Protein AF-Q9U201-F1 (afdb_monomer)

Sequence (242 aa):
MGRPTRQKQSNIRNLANWKAAQAEARILAEEQQRGSTQNRRATLPAASPRQLNGRLTNGPRRSSTPRSSIATSSQAVKRKLRSLANIIYFSFLLAFFGNNKHDGAEAACQAQGAKLSGFQTTDESMRATHLLRAVINQASPGANTVAWLGGIRKASCPTVQSCTPANSYQWTDGHTTGTAGFTFGVNQPDILGGVQFCLTQNVHAKVDSGLTSAQWHFFNGNLDDVECYATLNTYLCGKVPN

Organism: Caenorhabditis elegans (NCBI:txid6239)

InterPro domains:
  IPR001304 C-type lectin-like [SM00034] (83-238)
  IPR016186 C-type lectin-like/link domain superfamily [G3DSA:3.10.100.10] (96-242)
  IPR016187 C-type lectin fold [SSF56436] (96-241)

Solvent-accessible surface area (backbone atoms only — not comparable to full-atom values): 13636 Å² total; per-residue (Å²): 134,82,79,73,52,74,69,58,51,50,54,50,53,48,50,54,53,50,52,52,44,52,52,53,26,50,52,52,51,51,52,53,51,51,52,57,54,54,56,62,68,72,68,64,80,78,82,76,86,80,88,77,90,84,85,89,80,92,81,86,86,82,90,76,83,85,91,81,80,76,74,62,61,62,54,53,51,52,50,52,50,49,51,48,51,52,52,52,43,56,73,33,56,46,56,47,75,53,79,27,29,50,67,54,43,34,52,56,18,44,76,70,74,28,28,22,26,58,37,58,30,56,71,50,32,47,51,49,32,46,35,40,32,43,46,36,46,73,78,43,68,74,46,65,51,49,25,42,38,19,30,36,51,34,84,87,24,83,48,67,86,60,34,57,62,59,65,24,46,42,51,68,53,81,73,48,58,90,45,61,28,60,46,53,24,75,81,36,55,63,38,67,95,78,55,29,44,24,32,30,32,34,32,47,51,85,44,75,72,72,88,74,83,42,83,81,69,45,46,47,36,17,29,43,55,37,43,47,81,47,74,33,50,28,33,34,25,28,35,81,75,126

Secondary structure (DSSP, 8-state):
-PPPPHHHHHHHHHHHHHHHHHHHHHHHHHHHHHHHHHHHHTTS-------------------------SHHHHHHHHHHHHHHHHHHHHTTEEEEEEEE-HHHHHHHHHTTT-EE---SSHHHHHHHHHHHHHHHHHHSTT--EEEEEEEEE-TT--STTTS-HHHHEEE-SSS--SSTT--BPTT----GGG-EEEEEEEE-SS-SSS-SS-GGGPPTT-EEEEETTS-EEEEEEE----

Nearest PDB structures (foldseek):
  4j6l-assembly6_F  TM=7.622E-01  e=9.439E-07  Homo sapiens
  4j6l-assembly5_E  TM=8.047E-01  e=1.987E-05  Homo sapiens
  8a59-assembly1_A-2  TM=6.771E-01  e=1.549E-05  Homo sapiens
  8ivd-assembly1_A  TM=6.872E-01  e=3.267E-05  Homo sapiens

Radius of gyration: 24.03 Å; Cα contacts (8 Å, |Δi|>4): 367; chains: 1; bounding box: 51×87×46 Å

Structure (mmCIF, N/CA/C/O backbone):
data_AF-Q9U201-F1
#
_entry.id   AF-Q9U201-F1
#
loop_
_atom_site.group_PDB
_atom_site.id
_atom_site.type_symbol
_atom_site.label_atom_id
_atom_site.label_alt_id
_atom_site.label_comp_id
_atom_site.label_asym_id
_atom_site.label_entity_id
_atom_site.label_seq_id
_atom_site.pdbx_PDB_ins_code
_atom_site.Cartn_x
_atom_site.Cartn_y
_atom_site.Cartn_z
_atom_site.occupancy
_atom_site.B_iso_or_equiv
_atom_site.auth_seq_id
_atom_site.auth_comp_id
_atom_site.auth_asym_id
_atom_site.auth_atom_id
_atom_site.pdbx_PDB_model_num
ATOM 1 N N . MET A 1 1 ? -33.603 27.559 17.157 1.00 48.03 1 MET A N 1
ATOM 2 C CA . MET A 1 1 ? -32.895 26.331 16.724 1.00 48.03 1 MET A CA 1
ATOM 3 C C . MET A 1 1 ? -32.919 26.282 15.200 1.00 48.03 1 MET A C 1
ATOM 5 O O . MET A 1 1 ? -33.985 26.095 14.629 1.00 48.03 1 MET A O 1
ATOM 9 N N . GLY A 1 2 ? -31.797 26.572 14.533 1.00 51.34 2 GLY A N 1
ATOM 10 C CA . GLY A 1 2 ? -31.747 26.646 13.067 1.00 51.34 2 GLY A CA 1
ATOM 11 C C . GLY A 1 2 ? -31.859 25.259 12.436 1.00 51.34 2 GLY A C 1
ATOM 12 O O . GLY A 1 2 ? -31.090 24.364 12.787 1.00 51.34 2 GLY A O 1
ATOM 13 N N . ARG A 1 3 ? -32.817 25.062 11.519 1.00 50.41 3 ARG A N 1
ATOM 14 C CA . ARG A 1 3 ? -32.909 23.819 10.738 1.00 50.41 3 ARG A CA 1
ATOM 15 C C . ARG A 1 3 ? -31.591 23.620 9.970 1.00 50.41 3 ARG A C 1
ATOM 17 O O . ARG A 1 3 ? -31.153 24.555 9.300 1.00 50.41 3 ARG A O 1
ATOM 24 N N . PRO A 1 4 ? -30.956 22.438 10.037 1.00 48.09 4 PRO A N 1
ATOM 25 C CA . PRO A 1 4 ? -29.772 22.160 9.235 1.00 48.09 4 PRO A CA 1
ATOM 26 C C . PRO A 1 4 ? -30.110 22.312 7.748 1.00 48.09 4 PRO A C 1
ATOM 28 O O . PRO A 1 4 ? -31.161 21.860 7.292 1.00 48.09 4 PRO A O 1
ATOM 31 N N . THR A 1 5 ? -29.220 22.963 6.999 1.00 58.44 5 THR A N 1
ATOM 32 C CA . THR A 1 5 ? -29.346 23.142 5.547 1.00 58.44 5 THR A CA 1
ATOM 33 C C . THR A 1 5 ? -29.502 21.787 4.843 1.00 58.44 5 THR A C 1
ATOM 35 O O . THR A 1 5 ? -29.013 20.765 5.337 1.00 58.44 5 THR A O 1
ATOM 38 N N . ARG A 1 6 ? -30.159 21.758 3.669 1.00 53.59 6 ARG A N 1
ATOM 39 C CA . ARG A 1 6 ? -30.351 20.521 2.875 1.00 53.59 6 ARG A CA 1
ATOM 40 C C . ARG A 1 6 ? -29.042 19.744 2.675 1.00 53.59 6 ARG A C 1
ATOM 42 O O . ARG A 1 6 ? -29.057 18.523 2.791 1.00 53.59 6 ARG A O 1
ATOM 49 N N . GLN A 1 7 ? -27.922 20.446 2.483 1.00 44.75 7 GLN A N 1
ATOM 50 C CA . GLN A 1 7 ? -26.592 19.845 2.334 1.00 44.75 7 GLN A CA 1
ATOM 51 C C . GLN A 1 7 ? -26.097 19.140 3.607 1.00 44.75 7 GLN A C 1
ATOM 53 O O . GLN A 1 7 ? -25.499 18.070 3.555 1.00 44.75 7 GLN A O 1
ATOM 58 N N . LYS A 1 8 ? -26.365 19.706 4.789 1.00 43.22 8 LYS A N 1
ATOM 59 C CA . LYS A 1 8 ? -25.976 19.068 6.053 1.00 43.22 8 LYS A CA 1
ATOM 60 C C . LYS A 1 8 ? -26.834 17.826 6.320 1.00 43.22 8 LYS A C 1
ATOM 62 O O . LYS A 1 8 ? -26.329 16.831 6.828 1.00 43.22 8 LYS A O 1
ATOM 67 N N . GLN A 1 9 ? -28.109 17.850 5.924 1.00 37.88 9 GLN A N 1
ATOM 68 C CA . GLN A 1 9 ? -28.993 16.684 6.019 1.00 37.88 9 GLN A CA 1
ATOM 69 C C . GLN A 1 9 ? -28.653 15.572 5.016 1.00 37.88 9 GLN A C 1
ATOM 71 O O . GLN A 1 9 ? -28.791 14.402 5.375 1.00 37.88 9 GLN A O 1
ATOM 76 N N . SER A 1 10 ? -28.226 15.896 3.788 1.00 39.19 10 SER A N 1
ATOM 77 C CA . SER A 1 10 ? -27.752 14.885 2.830 1.00 39.19 10 SER A CA 1
ATOM 78 C C . SER A 1 10 ? -26.471 14.228 3.334 1.00 39.19 10 SER A C 1
ATOM 80 O O . SER A 1 10 ? -26.403 13.006 3.373 1.00 39.19 10 SER A O 1
ATOM 82 N N . ASN A 1 11 ? -25.521 15.008 3.857 1.00 44.38 11 ASN A N 1
ATOM 83 C CA . ASN A 1 11 ? -24.294 14.470 4.448 1.00 44.38 11 ASN A CA 1
ATOM 84 C C . ASN A 1 11 ? -24.565 13.547 5.650 1.00 44.38 11 ASN A C 1
ATOM 86 O O . ASN A 1 11 ? -23.915 12.514 5.775 1.00 44.38 11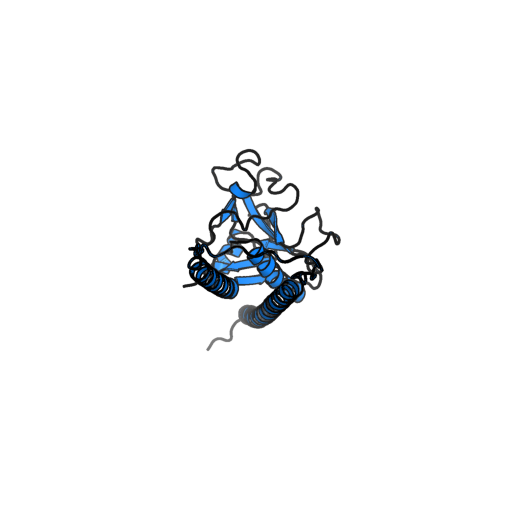 ASN A O 1
ATOM 90 N N . ILE A 1 12 ? -25.543 13.868 6.510 1.00 49.97 12 ILE A N 1
ATOM 91 C CA . ILE A 1 12 ? -25.919 13.007 7.648 1.00 49.97 12 ILE A CA 1
ATOM 92 C C . ILE A 1 12 ? -26.616 11.721 7.186 1.00 49.97 12 ILE A C 1
ATOM 94 O O . ILE A 1 12 ? -26.288 10.649 7.689 1.00 49.97 12 ILE A O 1
ATOM 98 N N . ARG A 1 13 ? -27.556 11.801 6.232 1.00 52.84 13 ARG A N 1
ATOM 99 C CA . ARG A 1 13 ? -28.207 10.604 5.668 1.00 52.84 13 ARG A CA 1
ATOM 100 C C . ARG A 1 13 ? -27.199 9.696 4.978 1.00 52.84 13 ARG A C 1
ATOM 102 O O . ARG A 1 13 ? -27.208 8.494 5.216 1.00 52.84 13 ARG A O 1
ATOM 109 N N . ASN A 1 14 ? -26.283 10.292 4.222 1.00 61.16 14 ASN A N 1
ATOM 110 C CA . ASN A 1 14 ? -25.161 9.583 3.637 1.00 61.16 14 ASN A CA 1
ATOM 111 C C . ASN A 1 14 ? -24.351 8.910 4.746 1.00 61.16 14 ASN A C 1
ATOM 113 O O . ASN A 1 14 ? -24.154 7.709 4.680 1.00 61.16 14 ASN A O 1
ATOM 117 N N . LEU A 1 15 ? -23.976 9.619 5.817 1.00 58.38 15 LEU A N 1
ATOM 118 C CA . LEU A 1 15 ? -23.209 9.039 6.926 1.00 58.38 15 LEU A CA 1
ATOM 119 C C . LEU A 1 15 ? -23.915 7.858 7.615 1.00 58.38 15 LEU A C 1
ATOM 121 O O . LEU A 1 15 ? -23.251 6.893 7.982 1.00 58.38 15 LEU A O 1
ATOM 125 N N . ALA A 1 16 ? -25.236 7.912 7.803 1.00 63.31 16 ALA A N 1
ATOM 126 C CA . ALA A 1 16 ? -25.993 6.799 8.378 1.00 63.31 16 ALA A CA 1
ATOM 127 C C . ALA A 1 16 ? -25.994 5.573 7.449 1.00 63.31 16 ALA A C 1
ATOM 129 O O . ALA A 1 16 ? -25.687 4.470 7.901 1.00 63.31 16 ALA A O 1
ATOM 130 N N . ASN A 1 17 ? -26.244 5.782 6.153 1.00 63.38 17 ASN A N 1
ATOM 131 C CA . ASN A 1 17 ? -26.173 4.725 5.142 1.00 63.38 17 ASN A CA 1
ATOM 132 C C . ASN A 1 17 ? -24.750 4.151 5.036 1.00 63.38 17 ASN A C 1
ATOM 134 O O . ASN A 1 17 ? -24.578 2.937 5.000 1.00 63.38 17 ASN A O 1
ATOM 138 N N . TRP A 1 18 ? -23.724 5.005 5.107 1.00 55.84 18 TRP A N 1
ATOM 139 C CA . TRP A 1 18 ? -22.315 4.607 5.121 1.00 55.84 18 TRP A CA 1
ATOM 140 C C . TRP A 1 18 ? -21.976 3.726 6.321 1.00 55.84 18 TRP A C 1
ATOM 142 O O . TRP A 1 18 ? -21.272 2.731 6.176 1.00 55.84 18 TRP A O 1
ATOM 152 N N . LYS A 1 19 ? -22.490 4.056 7.509 1.00 67.75 19 LYS A N 1
ATOM 153 C CA . LYS A 1 19 ? -22.283 3.233 8.708 1.00 67.75 19 LYS A CA 1
ATOM 154 C C . LYS A 1 19 ? -22.962 1.869 8.591 1.00 67.75 19 LYS A C 1
ATOM 156 O O . LYS A 1 19 ? -22.372 0.879 9.012 1.00 67.75 19 LYS A O 1
ATOM 161 N N . ALA A 1 20 ? -24.160 1.808 8.006 1.00 69.25 20 ALA A N 1
ATOM 162 C CA . ALA A 1 20 ? -24.838 0.541 7.732 1.00 69.25 20 ALA A CA 1
ATOM 163 C C . ALA A 1 20 ? -24.042 -0.312 6.726 1.00 69.25 20 ALA A C 1
ATOM 165 O O . ALA A 1 20 ? -23.753 -1.472 7.007 1.00 69.25 20 ALA A O 1
ATOM 166 N N . ALA A 1 21 ? -23.570 0.294 5.631 1.00 61.81 21 ALA A N 1
ATOM 167 C CA . ALA A 1 21 ? -22.705 -0.350 4.640 1.00 61.81 21 ALA A CA 1
ATOM 168 C C . ALA A 1 21 ? -21.431 -0.938 5.257 1.00 61.81 21 ALA A C 1
ATOM 170 O O . ALA A 1 21 ? -21.038 -2.066 4.969 1.00 61.81 21 ALA A O 1
ATOM 171 N N . GLN A 1 22 ? -20.783 -0.172 6.137 1.00 63.78 22 GLN A N 1
ATOM 172 C CA . GLN A 1 22 ? -19.587 -0.619 6.842 1.00 63.78 22 GLN A CA 1
ATOM 173 C C . GLN A 1 22 ? -19.882 -1.775 7.801 1.00 63.78 22 GLN A C 1
ATOM 175 O O . GLN A 1 22 ? -19.048 -2.667 7.935 1.00 63.78 22 GLN A O 1
ATOM 180 N N . ALA A 1 23 ? -21.045 -1.783 8.458 1.00 70.38 23 ALA A N 1
ATOM 181 C CA . ALA A 1 23 ? -21.451 -2.889 9.319 1.00 70.38 23 ALA A CA 1
ATOM 182 C C . ALA A 1 23 ? -21.686 -4.177 8.511 1.00 70.38 23 ALA A C 1
ATOM 184 O O . ALA A 1 23 ? -21.157 -5.224 8.879 1.00 70.38 23 ALA A O 1
ATOM 185 N N . GLU A 1 24 ? -22.391 -4.097 7.379 1.00 73.75 24 GLU A N 1
ATOM 186 C CA . GLU A 1 24 ? -22.597 -5.234 6.470 1.00 73.75 24 GLU A CA 1
ATOM 187 C C . GLU A 1 24 ? -21.269 -5.768 5.920 1.00 73.75 24 GLU A C 1
ATOM 189 O O . GLU A 1 24 ? -21.009 -6.971 5.952 1.00 73.75 24 GLU A O 1
ATOM 194 N N . ALA A 1 25 ? -20.378 -4.875 5.483 1.00 63.66 25 ALA A N 1
ATOM 195 C CA . ALA A 1 25 ? -19.076 -5.258 4.952 1.00 63.66 25 ALA A CA 1
ATOM 196 C C . ALA A 1 25 ? -18.183 -5.939 6.003 1.00 63.66 25 ALA A C 1
ATOM 198 O O . ALA A 1 25 ? -17.422 -6.850 5.673 1.00 63.66 25 ALA A O 1
ATOM 199 N N . ARG A 1 26 ? -18.295 -5.539 7.277 1.00 68.62 26 ARG A N 1
ATOM 200 C CA . ARG A 1 26 ? -17.612 -6.215 8.391 1.00 68.62 26 ARG A CA 1
ATOM 201 C C . ARG A 1 26 ? -18.129 -7.634 8.589 1.00 68.62 26 ARG A C 1
ATOM 203 O O . ARG A 1 26 ? -17.312 -8.541 8.709 1.00 68.62 26 ARG A O 1
ATOM 210 N N . ILE A 1 27 ? -19.447 -7.833 8.565 1.00 73.31 27 ILE A N 1
ATOM 211 C CA . ILE A 1 27 ? -20.056 -9.166 8.688 1.00 73.31 27 ILE A CA 1
ATOM 212 C C . ILE A 1 27 ? -19.577 -10.073 7.547 1.00 73.31 27 ILE A C 1
ATOM 214 O O . ILE A 1 27 ? -19.093 -11.172 7.806 1.00 73.31 27 ILE A O 1
ATOM 218 N N . LEU A 1 28 ? -19.606 -9.587 6.301 1.00 67.06 28 LEU A N 1
ATOM 219 C CA . LEU A 1 28 ? -19.135 -10.351 5.139 1.00 67.06 28 LEU A CA 1
ATOM 220 C C . LEU A 1 28 ? -17.646 -10.720 5.247 1.00 67.06 28 LEU A C 1
ATOM 222 O O . LEU A 1 28 ? -17.263 -11.856 4.957 1.00 67.06 28 LEU A O 1
ATOM 226 N N . ALA A 1 29 ? -16.800 -9.791 5.704 1.00 62.66 29 ALA A N 1
ATOM 227 C CA . ALA A 1 29 ? -15.378 -10.060 5.913 1.00 62.66 29 ALA A CA 1
ATOM 228 C C . ALA A 1 29 ? -15.143 -11.122 7.008 1.00 62.66 29 ALA A C 1
ATOM 230 O O . ALA A 1 29 ? -14.269 -11.983 6.865 1.00 62.66 29 ALA A O 1
ATOM 231 N N . GLU A 1 30 ? -15.934 -11.106 8.085 1.00 70.88 30 GLU A N 1
ATOM 232 C CA . GLU A 1 30 ? -15.880 -12.120 9.144 1.00 70.88 30 GLU A CA 1
ATOM 233 C C . GLU A 1 30 ? -16.363 -13.498 8.665 1.00 70.88 30 GLU A C 1
ATOM 235 O O . GLU A 1 30 ? -15.749 -14.520 8.991 1.00 70.88 30 GLU A O 1
ATOM 240 N N . GLU A 1 31 ? -17.432 -13.557 7.869 1.00 74.69 31 GLU A N 1
ATOM 241 C CA . GLU A 1 31 ? -17.951 -14.804 7.294 1.00 74.69 31 GLU A CA 1
ATOM 242 C C . GLU A 1 31 ? -16.935 -15.465 6.357 1.00 74.69 31 GLU A C 1
ATOM 244 O O . GLU A 1 31 ? -16.678 -16.670 6.459 1.00 74.69 31 GLU A O 1
ATOM 249 N N . GLN A 1 32 ? -16.268 -14.679 5.509 1.00 65.06 32 GLN A N 1
ATOM 250 C CA . GLN A 1 32 ? -15.211 -15.193 4.640 1.00 65.06 32 GLN A CA 1
ATOM 251 C C . GLN A 1 32 ? -14.001 -15.720 5.433 1.00 65.06 32 GLN A C 1
ATOM 253 O O . GLN A 1 32 ? -13.429 -16.760 5.083 1.00 65.06 32 GLN A O 1
ATOM 258 N N . GLN A 1 33 ? -13.639 -15.079 6.552 1.00 60.75 33 GLN A N 1
ATOM 259 C CA . GLN A 1 33 ? -12.611 -15.607 7.457 1.00 60.75 33 GLN A CA 1
ATOM 260 C C . GLN A 1 33 ? -13.018 -16.940 8.095 1.00 60.75 33 GLN A C 1
ATOM 262 O O . GLN A 1 33 ? -12.187 -17.853 8.200 1.00 60.75 33 GLN A O 1
ATOM 267 N N . ARG A 1 34 ? -14.287 -17.095 8.491 1.00 64.31 34 ARG A N 1
ATOM 268 C CA . ARG A 1 34 ? -14.800 -18.375 9.007 1.00 64.31 34 ARG A CA 1
ATOM 269 C C . ARG A 1 34 ? -14.732 -19.473 7.945 1.00 64.31 34 ARG A C 1
ATOM 271 O O . ARG A 1 34 ? -14.237 -20.559 8.255 1.00 64.31 34 ARG A O 1
ATOM 278 N N . GLY A 1 35 ? -15.115 -19.181 6.699 1.00 56.69 35 GLY A N 1
ATOM 279 C CA . GLY A 1 35 ? -15.026 -20.131 5.581 1.00 56.69 35 GLY A CA 1
ATOM 280 C C . GLY A 1 35 ? -13.589 -20.578 5.277 1.00 56.69 35 GLY A C 1
ATOM 281 O O . GLY A 1 35 ? -13.315 -21.771 5.136 1.00 56.69 35 GLY A O 1
ATOM 282 N N . SER A 1 36 ? -12.634 -19.642 5.281 1.00 53.16 36 SER A N 1
ATOM 283 C CA . SER A 1 36 ? -11.200 -19.943 5.115 1.00 53.16 36 SER A CA 1
ATOM 284 C C . SER A 1 36 ? -10.650 -20.827 6.247 1.00 53.16 36 SER A C 1
ATOM 286 O O . SER A 1 36 ? -9.852 -21.742 6.019 1.00 53.16 36 SER A O 1
ATOM 288 N N . THR A 1 37 ? -11.130 -20.620 7.476 1.00 53.84 37 THR A N 1
ATOM 289 C CA . THR A 1 37 ? -10.690 -21.387 8.652 1.00 53.84 37 THR A CA 1
ATOM 290 C C . THR A 1 37 ? -11.287 -22.800 8.683 1.00 53.84 37 THR A C 1
ATOM 292 O O . THR A 1 37 ? -10.594 -23.743 9.071 1.00 53.84 37 THR A O 1
ATOM 295 N N . GLN A 1 38 ? -12.534 -22.984 8.229 1.00 55.12 38 GLN A N 1
ATOM 296 C CA . GLN A 1 38 ? -13.143 -24.312 8.082 1.00 55.12 38 GLN A CA 1
ATOM 297 C C . GLN A 1 38 ? -12.460 -25.139 6.984 1.00 55.12 38 GLN A C 1
ATOM 299 O O . GLN A 1 38 ? -12.140 -26.304 7.226 1.00 55.12 38 GLN A O 1
ATOM 304 N N . ASN A 1 39 ? -12.114 -24.534 5.842 1.00 48.69 39 ASN A N 1
ATOM 305 C CA . ASN A 1 39 ? -11.420 -25.251 4.765 1.00 48.69 39 ASN A CA 1
ATOM 306 C C . ASN A 1 39 ? -10.003 -25.709 5.148 1.00 48.69 39 ASN A C 1
ATOM 308 O O . ASN A 1 39 ? -9.596 -26.801 4.754 1.00 48.69 39 ASN A O 1
ATOM 312 N N . ARG A 1 40 ? -9.272 -24.959 5.989 1.00 50.78 40 ARG A N 1
ATOM 313 C CA . ARG A 1 40 ? -7.952 -25.401 6.493 1.00 50.78 40 ARG A CA 1
ATOM 314 C C . ARG A 1 40 ? -8.020 -26.547 7.503 1.00 50.78 40 ARG A C 1
ATOM 316 O O . ARG A 1 40 ? -7.030 -27.251 7.678 1.00 50.78 40 ARG A O 1
ATOM 323 N N . ARG A 1 41 ? -9.155 -26.753 8.180 1.00 52.50 41 ARG A N 1
ATOM 324 C CA . ARG A 1 41 ? -9.339 -27.895 9.096 1.00 52.50 41 ARG A CA 1
ATOM 325 C C . ARG A 1 41 ? -9.665 -29.194 8.361 1.00 52.50 41 ARG A C 1
ATOM 327 O O . ARG A 1 41 ? -9.369 -30.258 8.891 1.00 52.50 41 ARG A O 1
ATOM 334 N N . ALA A 1 42 ? -10.218 -29.108 7.152 1.00 49.62 42 ALA A N 1
ATOM 335 C CA . ALA A 1 42 ? -10.572 -30.267 6.335 1.00 49.62 42 ALA A CA 1
ATOM 336 C C . ALA A 1 42 ? -9.397 -30.848 5.516 1.00 49.62 42 ALA A C 1
ATOM 338 O O . ALA A 1 42 ? -9.528 -31.927 4.953 1.00 49.62 42 ALA A O 1
ATOM 339 N N . THR A 1 43 ? -8.240 -30.174 5.461 1.00 47.06 43 THR A N 1
ATOM 340 C CA . THR A 1 43 ? -7.072 -30.572 4.641 1.00 47.06 43 THR A CA 1
ATOM 341 C C . THR A 1 43 ? -5.882 -31.108 5.450 1.00 47.06 43 THR A C 1
ATOM 343 O O . THR A 1 43 ? -4.733 -31.000 5.028 1.00 47.06 43 THR A O 1
ATOM 346 N N . LEU A 1 44 ? -6.124 -31.726 6.611 1.00 41.59 44 LEU A N 1
ATOM 347 C CA . LEU A 1 44 ? -5.114 -32.597 7.221 1.00 41.59 44 LEU A CA 1
ATOM 348 C C . LEU A 1 44 ? -5.218 -33.987 6.572 1.00 41.59 44 LEU A C 1
ATOM 350 O O . LEU A 1 44 ? -6.273 -34.612 6.684 1.00 41.59 44 LEU A O 1
ATOM 354 N N . PRO A 1 45 ? -4.171 -34.486 5.888 1.00 44.28 45 PRO A N 1
ATOM 355 C CA . PRO A 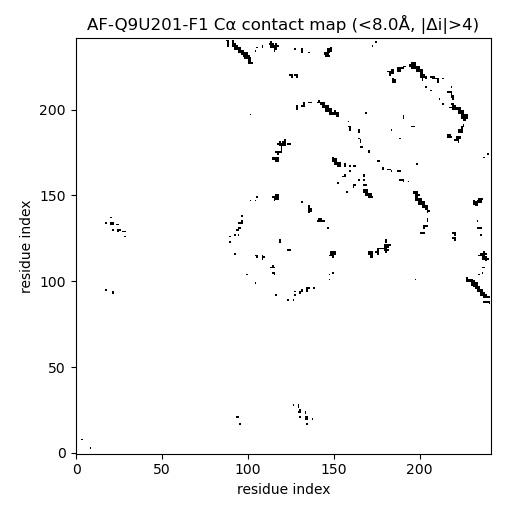1 45 ? -4.219 -35.812 5.295 1.00 44.28 45 PRO A CA 1
ATOM 356 C C . PRO A 1 45 ? -4.341 -36.855 6.409 1.00 44.28 45 PRO A C 1
ATOM 358 O O . PRO A 1 45 ? -3.527 -36.894 7.335 1.00 44.28 45 PRO A O 1
ATOM 361 N N . ALA A 1 46 ? -5.365 -37.702 6.314 1.00 46.12 46 ALA A N 1
ATOM 362 C CA . ALA A 1 46 ? -5.475 -38.903 7.124 1.00 46.12 46 ALA A CA 1
ATOM 363 C C . ALA A 1 46 ? -4.229 -39.766 6.879 1.00 46.12 46 ALA A C 1
ATOM 365 O O . ALA A 1 46 ? -3.989 -40.239 5.766 1.00 46.12 46 ALA A O 1
ATOM 366 N N . ALA A 1 47 ? -3.405 -39.929 7.913 1.00 48.94 47 ALA A N 1
ATOM 367 C CA . ALA A 1 47 ? -2.276 -40.841 7.886 1.00 48.94 47 ALA A CA 1
ATOM 368 C C . ALA A 1 47 ? -2.795 -42.267 7.642 1.00 48.94 47 ALA A C 1
ATOM 370 O O . ALA A 1 47 ? -3.538 -42.819 8.452 1.00 48.94 47 ALA A O 1
ATOM 371 N N . SER A 1 48 ? -2.423 -42.837 6.498 1.00 45.44 48 SER A N 1
ATOM 372 C CA . SER A 1 48 ? -2.754 -44.208 6.114 1.00 45.44 48 SER A CA 1
ATOM 373 C C . SER A 1 48 ? -1.969 -45.209 6.983 1.00 45.44 48 SER A C 1
ATOM 375 O O . SER A 1 48 ? -0.752 -45.041 7.129 1.00 45.44 48 SER A O 1
ATOM 377 N N . PRO A 1 49 ? -2.596 -46.253 7.561 1.00 46.19 49 PRO A N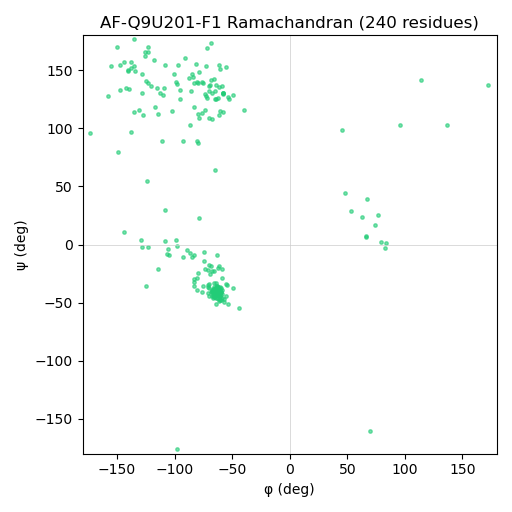 1
ATOM 378 C CA . PRO A 1 49 ? -1.879 -47.270 8.315 1.00 46.19 49 PRO A CA 1
ATOM 379 C C . PRO A 1 49 ? -1.211 -48.263 7.354 1.00 46.19 49 PRO A C 1
ATOM 381 O O . PRO A 1 49 ? -1.869 -49.081 6.712 1.00 46.19 49 PRO A O 1
ATOM 384 N N . ARG A 1 50 ? 0.122 -48.209 7.267 1.00 48.88 50 ARG A N 1
ATOM 385 C CA . ARG A 1 50 ? 0.933 -49.220 6.573 1.00 48.88 50 ARG A CA 1
ATOM 386 C C . ARG A 1 50 ? 0.982 -50.491 7.425 1.00 48.88 50 ARG A C 1
ATOM 388 O O . ARG A 1 50 ? 1.546 -50.482 8.516 1.00 48.88 50 ARG A O 1
ATOM 395 N N . GLN A 1 51 ? 0.415 -51.581 6.911 1.00 44.28 51 GLN A N 1
ATOM 396 C CA . GLN A 1 51 ? 0.663 -52.928 7.417 1.00 44.28 51 GLN A CA 1
ATOM 397 C C . GLN A 1 51 ? 2.129 -53.309 7.189 1.00 44.28 51 GLN A C 1
ATOM 399 O O . GLN A 1 51 ? 2.600 -53.295 6.055 1.00 44.28 51 GLN A O 1
ATOM 404 N N . LEU A 1 52 ? 2.825 -53.699 8.254 1.00 48.38 52 LEU A N 1
ATOM 405 C CA . LEU A 1 52 ? 4.047 -54.498 8.187 1.00 48.38 52 LEU A CA 1
ATOM 406 C C . LEU A 1 52 ? 3.970 -55.551 9.297 1.00 48.38 52 LEU A C 1
ATOM 408 O O . LEU A 1 52 ? 4.245 -55.281 10.464 1.00 48.38 52 LEU A O 1
ATOM 412 N N . ASN A 1 53 ? 3.540 -56.750 8.907 1.00 48.97 53 ASN A N 1
ATOM 413 C CA . ASN A 1 53 ? 3.715 -57.975 9.675 1.00 48.97 53 ASN A CA 1
ATOM 414 C C . ASN A 1 53 ? 5.198 -58.359 9.670 1.00 48.97 53 ASN A C 1
ATOM 416 O O . ASN A 1 53 ? 5.812 -58.396 8.606 1.00 48.97 53 ASN A O 1
ATOM 420 N N . GLY A 1 54 ? 5.727 -58.763 10.826 1.00 45.16 54 GLY A N 1
ATOM 421 C CA . GLY A 1 54 ? 6.835 -59.714 10.851 1.00 45.16 54 GLY A CA 1
ATOM 422 C C . GLY A 1 54 ? 7.975 -59.416 11.817 1.00 45.16 54 GLY A C 1
ATOM 423 O O . GLY A 1 54 ? 8.923 -58.722 11.476 1.00 45.16 54 GLY A O 1
ATOM 424 N N . ARG A 1 55 ? 7.939 -60.167 12.923 1.00 46.44 55 ARG A N 1
ATOM 425 C CA . ARG A 1 55 ? 9.084 -60.781 13.617 1.00 46.44 55 ARG A CA 1
ATOM 426 C C . ARG A 1 55 ? 9.702 -60.024 14.802 1.00 46.44 55 ARG A C 1
ATOM 428 O O . ARG A 1 55 ? 10.505 -59.109 14.682 1.00 46.44 55 ARG A O 1
ATOM 435 N N . LEU A 1 56 ? 9.330 -60.552 15.968 1.00 46.66 56 LEU A N 1
ATOM 436 C CA . LEU A 1 56 ? 9.902 -60.370 17.296 1.00 46.66 56 LEU A CA 1
ATOM 437 C C . LEU A 1 56 ? 11.328 -60.936 17.376 1.00 46.66 56 LEU A C 1
ATOM 439 O O . LEU A 1 56 ? 11.517 -62.112 17.075 1.00 46.66 56 LEU A O 1
ATOM 443 N N . THR A 1 57 ? 12.268 -60.158 17.917 1.00 58.94 57 THR A N 1
ATOM 444 C CA . THR A 1 57 ? 13.318 -60.655 18.824 1.00 58.94 57 THR A CA 1
ATOM 445 C C . THR A 1 57 ? 13.678 -59.570 19.840 1.00 58.94 57 THR A C 1
ATOM 447 O O . THR A 1 57 ? 13.855 -58.405 19.490 1.00 58.94 57 THR A O 1
ATOM 450 N N . ASN A 1 58 ? 13.744 -59.985 21.104 1.00 49.88 58 ASN A N 1
ATOM 451 C CA . ASN A 1 58 ? 13.932 -59.186 22.313 1.00 49.88 58 ASN A CA 1
ATOM 452 C C . ASN A 1 58 ? 15.303 -58.492 22.398 1.00 49.88 58 ASN A C 1
ATOM 454 O O . ASN A 1 58 ? 16.328 -59.104 22.115 1.00 49.88 58 ASN A O 1
ATOM 458 N N . GLY A 1 59 ? 15.323 -57.261 22.918 1.00 53.09 59 GLY A N 1
ATOM 459 C CA . GLY A 1 59 ? 16.529 -56.567 23.381 1.00 53.09 59 GLY A CA 1
ATOM 460 C C . GLY A 1 59 ? 16.162 -55.466 24.390 1.00 53.09 59 GLY A C 1
ATOM 461 O O . GLY A 1 59 ? 15.263 -54.673 24.101 1.00 53.09 59 GLY A O 1
ATOM 462 N N . PRO A 1 60 ? 16.771 -55.408 25.590 1.00 52.06 60 PRO A N 1
ATOM 463 C CA . PRO A 1 60 ? 16.283 -54.561 26.671 1.00 52.06 60 PRO A CA 1
ATOM 464 C C . PRO A 1 60 ? 16.807 -53.115 26.599 1.00 52.06 60 PRO A C 1
ATOM 466 O O . PRO A 1 60 ? 18.001 -52.859 26.501 1.00 52.06 60 PRO A O 1
ATOM 469 N N . ARG A 1 61 ? 15.862 -52.179 26.748 1.00 48.03 61 ARG A N 1
ATOM 470 C CA . ARG A 1 61 ? 15.912 -50.976 27.603 1.00 48.03 61 ARG A CA 1
ATOM 471 C C . ARG A 1 61 ? 17.208 -50.131 27.579 1.00 48.03 61 ARG A C 1
ATOM 473 O O . ARG A 1 61 ? 18.105 -50.316 28.395 1.00 48.03 61 ARG A O 1
ATOM 480 N N . ARG A 1 62 ? 17.195 -49.040 26.803 1.00 52.91 62 ARG A N 1
ATOM 481 C CA . ARG A 1 62 ? 17.805 -47.760 27.213 1.00 52.91 62 ARG A CA 1
ATOM 482 C C . ARG A 1 62 ? 16.815 -46.624 26.990 1.00 52.91 62 ARG A C 1
ATOM 484 O O . ARG A 1 62 ? 16.399 -46.348 25.872 1.00 52.91 62 ARG A O 1
ATOM 491 N N . SER A 1 63 ? 16.421 -46.003 28.094 1.00 50.88 63 SER A N 1
ATOM 492 C CA . SER A 1 63 ? 15.602 -44.801 28.153 1.00 50.88 63 SER A CA 1
ATOM 493 C C . SER A 1 63 ? 16.446 -43.575 27.804 1.00 50.88 63 SER A C 1
ATOM 495 O O . SER A 1 63 ? 17.324 -43.195 28.579 1.00 50.88 63 SER A O 1
ATOM 497 N N . SER A 1 64 ? 16.155 -42.930 26.681 1.00 56.34 64 SER A N 1
ATOM 498 C CA . SER A 1 64 ? 16.505 -41.532 26.434 1.00 56.34 64 SER A CA 1
ATOM 499 C C . SER A 1 64 ? 15.204 -40.738 26.324 1.00 56.34 64 SER A C 1
ATOM 501 O O . SER A 1 64 ? 14.380 -40.942 25.436 1.00 56.34 64 SER A O 1
ATOM 503 N N . THR A 1 65 ? 14.974 -39.867 27.300 1.00 58.59 65 THR A N 1
ATOM 504 C CA . THR A 1 65 ? 13.878 -38.899 27.315 1.00 58.59 65 THR A CA 1
ATOM 505 C C . THR A 1 65 ? 14.101 -37.845 26.221 1.00 58.59 65 THR A C 1
ATOM 507 O O . THR A 1 65 ? 15.179 -37.248 26.171 1.00 58.59 65 THR A O 1
ATOM 510 N N . PRO A 1 66 ? 13.107 -37.539 25.365 1.00 53.69 66 PRO A N 1
ATOM 511 C CA . PRO A 1 66 ? 13.186 -36.387 24.484 1.00 53.69 66 PRO A CA 1
ATOM 512 C C . PRO A 1 66 ? 12.827 -35.120 25.268 1.00 53.69 66 PRO A C 1
ATOM 514 O O . PRO A 1 66 ? 11.691 -34.900 25.688 1.00 53.69 66 PRO A O 1
ATOM 517 N N . ARG A 1 67 ? 13.830 -34.266 25.461 1.00 48.25 67 ARG A N 1
ATOM 518 C CA . ARG A 1 67 ? 13.719 -32.916 26.018 1.00 48.25 67 ARG A CA 1
ATOM 519 C C . ARG A 1 67 ? 13.235 -31.964 24.914 1.00 48.25 67 ARG A C 1
ATOM 521 O O . ARG A 1 67 ? 14.063 -31.391 24.222 1.00 48.25 67 ARG A O 1
ATOM 528 N N . SER A 1 68 ? 11.924 -31.809 24.700 1.00 45.69 68 SER A N 1
ATOM 529 C CA . SER A 1 68 ? 11.357 -30.661 23.949 1.00 45.69 68 SER A CA 1
ATOM 530 C C . SER A 1 68 ? 9.818 -30.610 23.977 1.00 45.69 68 SER A C 1
ATOM 532 O O . SER A 1 68 ? 9.148 -31.215 23.151 1.00 45.69 68 SER A O 1
ATOM 534 N N . SER A 1 69 ? 9.222 -29.837 24.893 1.00 49.66 69 SER A N 1
ATOM 535 C CA . SER A 1 69 ? 7.777 -29.518 24.820 1.00 49.66 69 SER A CA 1
ATOM 536 C C . SER A 1 69 ? 7.382 -28.101 25.266 1.00 49.66 69 SER A C 1
ATOM 538 O O . SER A 1 69 ? 6.199 -27.795 25.358 1.00 49.66 69 SER A O 1
ATOM 540 N N . ILE A 1 70 ? 8.334 -27.183 25.479 1.00 50.00 70 ILE A N 1
ATOM 541 C CA . ILE A 1 70 ? 8.023 -25.834 26.006 1.00 50.00 70 ILE A CA 1
ATOM 542 C C . ILE A 1 70 ? 7.796 -24.785 24.887 1.00 50.00 70 ILE A C 1
ATOM 544 O O . ILE A 1 70 ? 7.267 -23.704 25.133 1.00 50.00 70 ILE A O 1
ATOM 548 N N . ALA A 1 71 ? 8.093 -25.095 23.619 1.00 50.00 71 ALA A N 1
ATOM 549 C CA . ALA A 1 71 ? 7.971 -24.129 22.514 1.00 50.00 71 ALA A CA 1
ATOM 550 C C . ALA A 1 71 ? 6.522 -23.837 22.052 1.00 50.00 71 ALA A C 1
ATOM 552 O O . ALA A 1 71 ? 6.284 -22.855 21.344 1.00 50.00 71 ALA A O 1
ATOM 553 N N . THR A 1 72 ? 5.537 -24.647 22.446 1.00 57.22 72 THR A N 1
ATOM 554 C CA . THR A 1 72 ? 4.172 -24.596 21.890 1.00 57.22 72 THR A CA 1
ATOM 555 C C . THR A 1 72 ? 3.276 -23.527 22.527 1.00 57.22 72 THR A C 1
ATOM 557 O O . THR A 1 72 ? 2.417 -22.974 21.838 1.00 57.22 72 THR A O 1
ATOM 560 N N . SER A 1 73 ? 3.478 -23.163 23.803 1.00 59.50 73 SER A N 1
ATOM 561 C CA . SER A 1 73 ? 2.585 -22.200 24.480 1.00 59.50 73 SER A CA 1
ATOM 562 C C . SER A 1 73 ? 2.842 -20.749 24.043 1.00 59.50 73 SER A C 1
ATOM 564 O O . SER A 1 73 ? 1.901 -20.012 23.745 1.00 59.50 73 SER A O 1
ATOM 566 N N . SER A 1 74 ? 4.112 -20.352 23.884 1.00 63.78 74 SER A N 1
ATOM 567 C CA . SER A 1 74 ? 4.479 -18.986 23.479 1.00 63.78 74 SER A CA 1
ATOM 568 C C . SER A 1 74 ? 3.986 -18.650 22.068 1.00 63.78 74 SER A C 1
ATOM 570 O O . SER A 1 74 ? 3.471 -17.557 21.824 1.00 63.78 74 SER A O 1
ATOM 572 N N . GLN A 1 75 ? 4.083 -19.596 21.128 1.00 62.53 75 GLN A N 1
ATOM 573 C CA . GLN A 1 75 ? 3.589 -19.385 19.768 1.00 62.53 75 GLN A CA 1
ATOM 574 C C . GLN A 1 75 ? 2.062 -19.265 19.724 1.00 62.53 75 GLN A C 1
ATOM 576 O O . GLN A 1 75 ? 1.547 -18.419 18.994 1.00 62.53 75 GLN A O 1
ATOM 581 N N . ALA A 1 76 ? 1.337 -20.059 20.518 1.00 60.38 76 ALA A N 1
ATOM 582 C CA . ALA A 1 76 ? -0.119 -19.977 20.602 1.00 60.38 76 ALA A CA 1
ATOM 583 C C . ALA A 1 76 ? -0.581 -18.619 21.157 1.00 60.38 76 ALA A C 1
ATOM 585 O O . ALA A 1 76 ? -1.467 -17.991 20.575 1.00 60.38 76 ALA A O 1
ATOM 586 N N . VAL A 1 77 ? 0.072 -18.116 22.212 1.00 62.91 77 VAL A N 1
ATOM 587 C CA . VAL A 1 77 ? -0.210 -16.783 22.773 1.00 62.91 77 VAL A CA 1
ATOM 588 C C . VAL A 1 77 ? 0.102 -15.682 21.756 1.00 62.91 77 VAL A C 1
ATOM 590 O O . VAL A 1 77 ? -0.748 -14.829 21.510 1.00 62.91 77 VAL A O 1
ATOM 593 N N . LYS A 1 78 ? 1.260 -15.732 21.080 1.00 61.28 78 LYS A N 1
ATOM 594 C CA . LYS A 1 78 ? 1.612 -14.767 20.020 1.00 61.28 78 LYS A CA 1
ATOM 595 C C . LYS A 1 78 ? 0.608 -14.778 18.867 1.00 61.28 78 LYS A C 1
ATOM 597 O O . LYS A 1 78 ? 0.242 -13.716 18.376 1.00 61.28 78 LYS A O 1
ATOM 602 N N . ARG A 1 79 ? 0.138 -15.956 18.440 1.00 61.50 79 ARG A N 1
ATOM 603 C CA . ARG A 1 79 ? -0.902 -16.081 17.405 1.00 61.50 79 ARG A CA 1
ATOM 604 C C . ARG A 1 79 ? -2.228 -15.479 17.864 1.00 61.50 79 ARG A C 1
ATOM 606 O O . ARG A 1 79 ? -2.837 -14.747 17.094 1.00 61.50 79 ARG A O 1
ATOM 613 N N . LYS A 1 80 ? -2.647 -15.733 19.109 1.00 60.75 80 LYS A N 1
ATOM 614 C CA . LYS A 1 80 ? -3.894 -15.185 19.663 1.00 60.75 80 LYS A CA 1
ATOM 615 C C . LYS A 1 80 ? -3.831 -13.661 19.806 1.00 60.75 80 LYS A C 1
ATOM 617 O O . LYS A 1 80 ? -4.768 -12.988 19.398 1.00 60.75 80 LYS A O 1
ATOM 622 N N . LEU A 1 81 ? -2.713 -13.116 20.289 1.00 55.06 81 LEU A N 1
ATOM 623 C CA . LEU A 1 81 ? -2.497 -11.667 20.381 1.00 55.06 81 LEU A CA 1
ATOM 624 C C . LEU A 1 81 ? -2.453 -10.997 19.002 1.00 55.06 81 LEU A C 1
ATOM 626 O O . LEU A 1 81 ? -3.105 -9.979 18.814 1.00 55.06 81 LEU A O 1
ATOM 630 N N . ARG A 1 82 ? -1.764 -11.593 18.016 1.00 60.31 82 ARG A N 1
ATOM 631 C CA . ARG A 1 82 ? -1.783 -11.108 16.622 1.00 60.31 82 ARG A CA 1
ATOM 632 C C . ARG A 1 82 ? -3.188 -11.146 16.029 1.00 60.31 82 ARG A C 1
ATOM 634 O O . ARG A 1 82 ? -3.597 -10.196 15.380 1.00 60.31 82 ARG A O 1
ATOM 641 N N . SER A 1 83 ? -3.938 -12.218 16.281 1.00 61.56 83 SER A N 1
ATOM 642 C CA . SER A 1 83 ? -5.326 -12.329 15.829 1.00 61.56 83 SER A CA 1
ATOM 643 C C . SER A 1 83 ? -6.197 -11.225 16.424 1.00 61.56 83 SER A C 1
ATOM 645 O O . SER A 1 83 ? -6.973 -10.624 15.693 1.00 61.56 83 SER A O 1
ATOM 647 N N . LEU A 1 84 ? -6.060 -10.937 17.723 1.00 57.81 84 LEU A N 1
ATOM 648 C CA . LEU A 1 84 ? -6.810 -9.865 18.379 1.00 57.81 84 LEU A CA 1
ATOM 649 C C . LEU A 1 84 ? -6.393 -8.484 17.866 1.00 57.81 84 LEU A C 1
ATOM 651 O O . LEU A 1 84 ? -7.265 -7.693 17.532 1.00 57.81 84 LEU A O 1
ATOM 655 N N . ALA A 1 85 ? -5.092 -8.215 17.724 1.00 58.38 85 ALA A N 1
ATOM 656 C CA . ALA A 1 85 ? -4.595 -6.958 17.164 1.00 58.38 85 ALA A CA 1
ATOM 657 C C . ALA A 1 85 ? -5.113 -6.726 15.735 1.00 58.38 85 ALA A C 1
ATOM 659 O O . ALA A 1 85 ? -5.578 -5.634 15.426 1.00 58.38 85 ALA A O 1
ATOM 660 N N . ASN A 1 86 ? -5.127 -7.768 14.897 1.00 56.25 86 ASN A N 1
ATOM 661 C CA . ASN A 1 86 ? -5.658 -7.687 13.537 1.00 56.25 86 ASN A CA 1
ATOM 662 C C . ASN A 1 86 ? -7.178 -7.453 13.513 1.00 56.25 86 ASN A C 1
ATOM 664 O O . ASN A 1 86 ? -7.657 -6.700 12.669 1.00 56.25 86 ASN A O 1
ATOM 668 N N . ILE A 1 87 ? -7.942 -8.075 14.423 1.00 57.19 87 ILE A N 1
ATOM 669 C CA . ILE A 1 87 ? -9.396 -7.847 14.552 1.00 57.19 87 ILE A CA 1
ATOM 670 C C . ILE A 1 87 ? -9.672 -6.409 15.003 1.00 57.19 87 ILE A C 1
ATOM 672 O O . ILE A 1 87 ? -10.540 -5.735 14.447 1.00 57.19 87 ILE A O 1
ATOM 676 N N . ILE A 1 88 ? -8.918 -5.925 15.991 1.00 56.97 88 ILE A N 1
ATOM 677 C CA . ILE A 1 88 ? -9.052 -4.571 16.526 1.00 56.97 88 ILE A CA 1
ATOM 678 C C . ILE A 1 88 ? -8.700 -3.546 15.442 1.00 56.97 88 ILE A C 1
ATOM 680 O O . ILE A 1 88 ? -9.518 -2.682 15.154 1.00 56.97 88 ILE A O 1
ATOM 684 N N . TYR A 1 89 ? -7.550 -3.678 14.774 1.00 55.38 89 TYR A N 1
ATOM 685 C CA . TYR A 1 89 ? -7.140 -2.766 13.700 1.00 55.38 89 TYR A CA 1
ATOM 686 C C . TYR A 1 89 ? -8.141 -2.761 12.538 1.00 55.38 89 TYR A C 1
ATOM 688 O O . TYR A 1 89 ? -8.537 -1.707 12.048 1.00 55.38 89 TYR A O 1
ATOM 696 N N . PHE A 1 90 ? -8.656 -3.932 12.155 1.00 56.53 90 PHE A N 1
ATOM 697 C CA . PHE A 1 90 ? -9.703 -4.018 11.140 1.00 56.53 90 PHE A CA 1
ATOM 698 C C . PHE A 1 90 ? -11.005 -3.316 11.564 1.00 56.53 90 PHE A C 1
ATOM 700 O O . PHE A 1 90 ? -11.646 -2.648 10.751 1.00 56.53 90 PHE A O 1
ATOM 707 N N . SER A 1 91 ? -11.357 -3.376 12.852 1.00 59.84 91 SER A N 1
ATOM 708 C CA . SER A 1 91 ? -12.500 -2.644 13.420 1.00 59.84 91 SER A CA 1
ATOM 709 C C . SER A 1 91 ? -12.347 -1.119 13.326 1.00 59.84 91 SER A C 1
ATOM 711 O O . SER A 1 91 ? -13.317 -0.391 13.563 1.00 59.84 91 SER A O 1
ATOM 713 N N . PHE A 1 92 ? -11.169 -0.631 12.938 1.00 79.06 92 PHE A N 1
ATOM 714 C CA . PHE A 1 92 ? -10.843 0.780 12.778 1.00 79.06 92 PHE A CA 1
ATOM 715 C C . PHE A 1 92 ? -10.681 1.240 11.325 1.00 79.06 92 PHE A C 1
ATOM 717 O O . PHE A 1 92 ? -10.415 2.424 11.108 1.00 79.06 92 PHE A O 1
ATOM 724 N N . LEU A 1 93 ? -10.906 0.364 10.338 1.00 88.00 93 LEU A N 1
ATOM 725 C CA . LEU A 1 93 ? -10.988 0.766 8.933 1.00 88.00 93 LEU A CA 1
ATOM 726 C C . LEU A 1 93 ? -12.386 1.290 8.575 1.00 88.00 93 LEU A C 1
ATOM 728 O O . LEU A 1 93 ? -13.416 0.735 8.982 1.00 88.00 93 LEU A O 1
ATOM 732 N N . LEU A 1 94 ? -12.402 2.363 7.786 1.00 88.50 94 LEU A N 1
ATOM 733 C CA . LEU A 1 94 ? -13.580 3.055 7.277 1.00 88.50 94 LEU A CA 1
ATOM 734 C C . LEU A 1 94 ? -13.370 3.365 5.789 1.00 88.50 94 LEU A C 1
ATOM 736 O O . LEU A 1 94 ? -12.512 4.169 5.428 1.00 88.50 94 LEU A O 1
ATOM 740 N N . ALA A 1 95 ? -14.165 2.737 4.926 1.00 92.06 95 ALA A N 1
ATOM 741 C CA . ALA A 1 95 ? -14.206 3.047 3.500 1.00 92.06 95 ALA A CA 1
ATOM 742 C C . ALA A 1 95 ? -15.211 4.172 3.224 1.00 92.06 95 ALA A C 1
ATOM 744 O O . ALA A 1 95 ? -16.275 4.222 3.854 1.00 92.06 95 ALA A O 1
ATOM 745 N N . PHE A 1 96 ? -14.884 5.045 2.273 1.00 93.25 96 PHE A N 1
ATOM 746 C CA . PHE A 1 96 ? -15.717 6.173 1.869 1.00 93.25 96 PHE A CA 1
ATOM 747 C C . PHE A 1 96 ? -15.801 6.291 0.350 1.00 93.25 96 PHE A C 1
ATOM 749 O O . PHE A 1 96 ? -14.844 5.981 -0.360 1.00 93.25 96 PHE A O 1
ATOM 756 N N . PHE A 1 97 ? -16.940 6.796 -0.126 1.00 92.69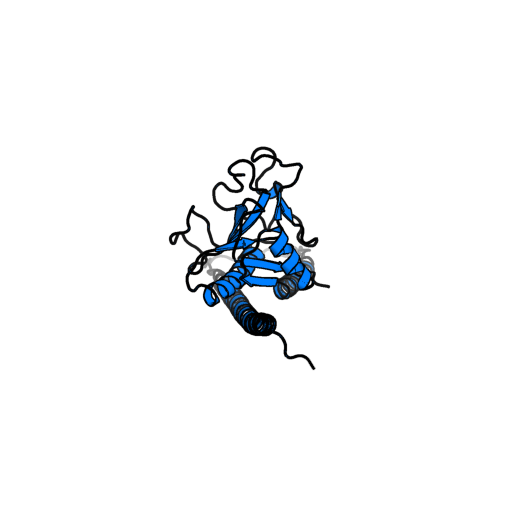 97 PHE A N 1
ATOM 757 C CA . PHE A 1 97 ? -17.114 7.259 -1.498 1.00 92.69 97 PHE A CA 1
ATOM 758 C C . PHE A 1 97 ? -17.239 8.784 -1.511 1.00 92.69 97 PHE A C 1
ATOM 760 O O . PHE A 1 97 ? -18.061 9.363 -0.796 1.00 92.69 97 PHE A O 1
ATOM 767 N N . GLY A 1 98 ? -16.436 9.436 -2.338 1.00 90.75 98 GLY A N 1
ATOM 768 C CA . GLY A 1 98 ? -16.421 10.878 -2.522 1.00 90.75 98 GLY A CA 1
ATOM 769 C C . GLY A 1 98 ? -15.252 11.294 -3.405 1.00 90.75 98 GLY A C 1
ATOM 770 O O . GLY A 1 98 ? -14.143 10.796 -3.233 1.00 90.75 98 GLY A O 1
ATOM 771 N N . ASN A 1 99 ? -15.512 12.212 -4.335 1.00 95.25 99 ASN A N 1
ATOM 772 C CA . ASN A 1 99 ? -14.514 12.716 -5.274 1.00 95.25 99 ASN A CA 1
ATOM 773 C C . ASN A 1 99 ? -13.492 13.592 -4.551 1.00 95.25 99 ASN A C 1
ATOM 775 O O . ASN A 1 99 ? -13.819 14.707 -4.146 1.00 95.25 99 ASN A O 1
ATOM 779 N N . ASN A 1 100 ? -12.269 13.094 -4.404 1.00 96.94 100 ASN A N 1
ATOM 780 C CA . ASN A 1 100 ? -11.185 13.809 -3.749 1.00 96.94 100 ASN A CA 1
ATOM 781 C C . ASN A 1 100 ? -9.854 13.584 -4.470 1.00 96.94 100 ASN A C 1
ATOM 783 O O . ASN A 1 100 ? -9.588 12.513 -5.022 1.00 96.94 100 ASN A O 1
ATOM 787 N N . LYS A 1 101 ? -8.999 14.603 -4.397 1.00 98.12 101 LYS A N 1
ATOM 788 C CA . LYS A 1 101 ? -7.549 14.447 -4.545 1.00 98.12 101 LYS A CA 1
ATOM 789 C C . LYS A 1 101 ? -6.972 13.767 -3.305 1.00 98.12 101 LYS A C 1
ATOM 791 O O . LYS A 1 101 ? -7.679 13.633 -2.304 1.00 98.12 101 LYS A O 1
ATOM 796 N N . HIS A 1 102 ? -5.710 13.347 -3.353 1.00 98.06 102 HIS A N 1
ATOM 797 C CA . HIS A 1 102 ? -5.086 12.645 -2.226 1.00 98.06 102 HIS A CA 1
ATOM 798 C C . HIS A 1 102 ? -5.123 13.471 -0.927 1.00 98.06 102 HIS A C 1
ATOM 800 O O . HIS A 1 102 ? -5.587 12.989 0.106 1.00 98.06 102 HIS A O 1
ATOM 806 N N . ASP A 1 103 ? -4.754 14.750 -1.002 1.00 97.56 103 ASP A N 1
ATOM 807 C CA . ASP A 1 103 ? -4.779 15.694 0.122 1.00 97.56 103 ASP A CA 1
ATOM 808 C C . ASP A 1 103 ? -6.197 15.945 0.667 1.00 97.56 103 ASP A C 1
ATOM 810 O O . ASP A 1 103 ? -6.412 15.983 1.879 1.00 97.56 103 ASP A O 1
ATOM 814 N N . GLY A 1 104 ? -7.188 16.054 -0.219 1.00 97.88 104 GLY A N 1
ATOM 815 C CA . G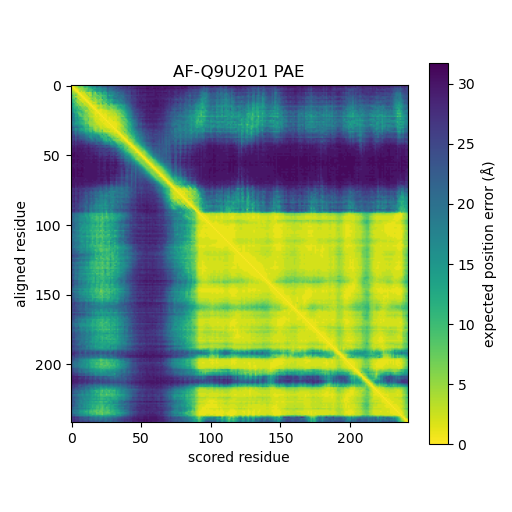LY A 1 104 ? -8.598 16.168 0.149 1.00 97.88 104 GLY A CA 1
ATOM 816 C C . GLY A 1 104 ? -9.131 14.914 0.847 1.00 97.88 104 GLY A C 1
ATOM 817 O O . GLY A 1 104 ? -9.874 15.019 1.823 1.00 97.88 104 GLY A O 1
ATOM 818 N N . ALA A 1 105 ? -8.720 13.726 0.394 1.00 97.69 105 ALA A N 1
ATOM 819 C CA . ALA A 1 105 ? -9.082 12.459 1.021 1.00 97.69 105 ALA A CA 1
ATOM 820 C C . ALA A 1 105 ? -8.441 12.320 2.413 1.00 97.69 105 ALA A C 1
ATOM 822 O O . ALA A 1 105 ? -9.113 11.915 3.363 1.00 97.69 105 ALA A O 1
ATOM 823 N N . GLU A 1 106 ? -7.182 12.740 2.563 1.00 97.38 106 GLU A N 1
ATOM 824 C CA . GLU A 1 106 ? -6.498 12.821 3.857 1.00 97.38 106 GLU A CA 1
ATOM 825 C C . GLU A 1 106 ? -7.216 13.786 4.810 1.00 97.38 106 GLU A C 1
ATOM 827 O O . GLU A 1 106 ? -7.545 13.408 5.936 1.00 97.38 106 GLU A O 1
ATOM 832 N N . ALA A 1 107 ? -7.567 14.991 4.353 1.00 96.69 107 ALA A N 1
ATOM 833 C CA . ALA A 1 107 ? -8.341 15.946 5.147 1.00 96.69 107 ALA A CA 1
ATOM 834 C C . ALA A 1 107 ? -9.717 15.381 5.558 1.00 96.69 107 ALA A C 1
ATOM 836 O O . ALA A 1 107 ? -10.171 15.582 6.690 1.00 96.69 107 ALA A O 1
ATOM 837 N N . ALA A 1 108 ? -10.374 14.623 4.674 1.00 95.25 108 ALA A N 1
ATOM 838 C CA . ALA A 1 108 ? -11.632 13.950 4.980 1.00 95.25 108 ALA A CA 1
ATOM 839 C C . ALA A 1 108 ? -11.467 12.857 6.052 1.00 95.25 108 ALA A C 1
ATOM 841 O O . ALA A 1 108 ? -12.331 12.730 6.924 1.00 95.25 108 ALA A O 1
ATOM 842 N N . CYS A 1 109 ? -10.360 12.105 6.042 1.00 94.75 109 CYS A N 1
ATOM 843 C CA . CYS A 1 109 ? -10.030 11.160 7.112 1.00 94.75 109 CYS A CA 1
ATOM 844 C C . CYS A 1 109 ? -9.738 11.873 8.437 1.00 94.75 109 CYS A C 1
ATOM 846 O O . CYS A 1 109 ? -10.263 11.471 9.481 1.00 94.75 109 CYS A O 1
ATOM 848 N N . GLN A 1 110 ? -8.981 12.970 8.402 1.00 93.88 110 GLN A N 1
ATOM 849 C CA . GLN A 1 110 ? -8.655 13.770 9.585 1.00 93.88 110 GLN A CA 1
ATOM 850 C C . GLN A 1 110 ? -9.908 14.352 10.245 1.00 93.88 110 GLN A C 1
ATOM 852 O O . GLN A 1 110 ? -10.028 14.322 11.470 1.00 93.88 110 GLN A O 1
ATOM 857 N N . ALA A 1 111 ? -10.904 14.762 9.454 1.00 90.88 111 ALA A N 1
ATOM 858 C CA . ALA A 1 111 ? -12.208 15.192 9.963 1.00 90.88 111 ALA A CA 1
ATOM 859 C C . ALA A 1 111 ? -12.967 14.089 10.737 1.00 90.88 111 ALA A C 1
ATOM 861 O O . ALA A 1 111 ? -13.879 14.395 11.505 1.00 90.88 111 ALA A O 1
ATOM 862 N N . GLN A 1 112 ? -12.599 12.814 10.563 1.00 87.31 112 GLN A N 1
ATOM 863 C CA . GLN A 1 112 ? -13.128 11.671 11.318 1.00 87.31 112 GLN A CA 1
ATOM 864 C C . GLN A 1 112 ? -12.213 11.233 12.476 1.00 87.31 112 GLN A C 1
ATOM 866 O O . GLN A 1 112 ? -12.502 10.224 13.132 1.00 87.31 112 GLN A O 1
ATOM 871 N N . GLY A 1 113 ? -11.116 11.952 12.734 1.00 88.81 113 GLY A N 1
ATOM 872 C CA . GLY A 1 113 ? -10.076 11.552 13.685 1.00 88.81 113 GLY A CA 1
ATOM 873 C C . GLY A 1 113 ? -9.313 10.308 13.223 1.00 88.81 113 GLY A C 1
ATOM 874 O O . GLY A 1 113 ? -9.070 9.407 14.021 1.00 88.81 113 GLY A O 1
ATOM 875 N N . ALA A 1 114 ? -9.038 10.214 11.922 1.00 91.44 114 ALA A N 1
ATOM 876 C CA . ALA A 1 114 ? -8.325 9.123 11.264 1.00 91.44 114 ALA A CA 1
ATOM 877 C C . ALA A 1 114 ? -7.285 9.690 10.279 1.00 91.44 114 ALA A C 1
ATOM 879 O O . ALA A 1 114 ? -7.221 10.900 10.071 1.00 91.44 114 ALA A O 1
ATOM 880 N N . LYS A 1 115 ? -6.507 8.816 9.639 1.00 95.00 115 LYS A N 1
ATOM 881 C CA . LYS A 1 115 ? -5.668 9.146 8.474 1.00 95.00 115 LYS A CA 1
ATOM 882 C C . LYS A 1 115 ? -5.982 8.199 7.323 1.00 95.00 115 LYS A C 1
ATOM 884 O O . LYS A 1 115 ? -6.630 7.173 7.555 1.00 95.00 115 LYS A O 1
ATOM 889 N N . LEU A 1 116 ? -5.539 8.508 6.105 1.00 96.75 116 LEU A N 1
ATOM 890 C CA . LEU A 1 116 ? -5.548 7.515 5.033 1.00 96.75 116 LEU A CA 1
ATOM 891 C C . LEU A 1 116 ? -4.728 6.293 5.461 1.00 96.75 116 LEU A C 1
ATOM 893 O O . LEU A 1 116 ? -3.607 6.425 5.943 1.00 96.75 116 LEU A O 1
ATOM 897 N N . SER A 1 117 ? -5.307 5.105 5.318 1.00 95.06 117 SER A N 1
ATOM 898 C CA . SER A 1 117 ? -4.759 3.877 5.901 1.00 95.06 117 SER A CA 1
ATOM 899 C C . SER A 1 117 ? -3.591 3.312 5.096 1.00 95.06 117 SER A C 1
ATOM 901 O O . SER A 1 117 ? -3.586 3.390 3.865 1.00 95.06 117 SER A O 1
ATOM 903 N N . GLY A 1 118 ? -2.650 2.666 5.785 1.00 94.38 118 GLY A N 1
ATOM 904 C CA . GLY A 1 118 ? -1.766 1.660 5.202 1.00 94.38 118 GLY A CA 1
ATOM 905 C C . GLY A 1 118 ? -2.240 0.225 5.454 1.00 94.38 118 GLY A C 1
ATOM 906 O O . GLY A 1 118 ? -3.318 0.007 6.013 1.00 94.38 118 GLY A O 1
ATOM 907 N N . PHE A 1 119 ? -1.425 -0.747 5.025 1.00 92.88 119 PHE A N 1
ATOM 908 C CA . PHE A 1 119 ? -1.627 -2.179 5.267 1.00 92.88 119 PHE A CA 1
ATOM 909 C C . PHE A 1 119 ? -0.375 -2.833 5.858 1.00 92.88 119 PHE A C 1
ATOM 911 O O . PHE A 1 119 ? 0.716 -2.728 5.292 1.00 92.88 119 PHE A O 1
ATOM 918 N N . GLN A 1 120 ? -0.538 -3.583 6.948 1.00 90.44 120 GLN A N 1
ATOM 919 C CA . GLN A 1 120 ? 0.535 -4.382 7.545 1.00 90.44 120 GLN A CA 1
ATOM 920 C C . GLN A 1 120 ? 0.747 -5.702 6.832 1.00 90.44 120 GLN A C 1
ATOM 922 O O . GLN A 1 120 ? 1.848 -6.248 6.834 1.00 90.44 120 GLN A O 1
ATOM 927 N N . THR A 1 121 ? -0.310 -6.243 6.235 1.00 89.12 121 THR A N 1
ATOM 928 C CA . THR A 1 121 ? -0.286 -7.547 5.575 1.00 89.12 121 THR A CA 1
ATOM 929 C C . THR A 1 121 ? -1.178 -7.541 4.342 1.00 89.12 121 THR A C 1
ATOM 931 O O . THR A 1 121 ? -2.149 -6.787 4.268 1.00 89.12 121 THR A O 1
ATOM 934 N N . THR A 1 122 ? -0.909 -8.441 3.397 1.00 86.44 122 THR A N 1
ATOM 935 C CA . THR A 1 122 ? -1.805 -8.696 2.257 1.00 86.44 122 THR A CA 1
ATOM 936 C C . THR A 1 122 ? -3.229 -9.054 2.706 1.00 86.44 122 THR A C 1
ATOM 938 O O . THR A 1 122 ? -4.201 -8.647 2.078 1.00 86.44 122 THR A O 1
ATOM 941 N N . ASP A 1 123 ? -3.376 -9.745 3.839 1.00 85.25 123 ASP A N 1
ATOM 942 C CA . ASP A 1 123 ? -4.678 -10.084 4.422 1.00 85.25 123 ASP A CA 1
ATOM 943 C C . ASP A 1 123 ? -5.488 -8.840 4.835 1.00 85.25 123 ASP A C 1
ATOM 945 O O . ASP A 1 123 ? -6.716 -8.841 4.742 1.00 85.25 123 ASP A O 1
ATOM 949 N N . GLU A 1 124 ? -4.828 -7.785 5.320 1.00 87.44 124 GLU A N 1
ATOM 950 C CA . GLU A 1 124 ? -5.482 -6.501 5.611 1.00 87.44 124 GLU A CA 1
ATOM 951 C C . GLU A 1 124 ? -5.874 -5.768 4.335 1.00 87.44 124 GLU A C 1
ATOM 953 O O . GLU A 1 124 ? -6.993 -5.265 4.263 1.00 87.44 124 GLU A O 1
ATOM 958 N N . SER A 1 125 ? -4.994 -5.784 3.328 1.00 89.75 125 SER A N 1
ATOM 959 C CA . SER A 1 125 ? -5.276 -5.235 1.999 1.00 89.75 125 SER A CA 1
ATOM 960 C C . SER A 1 125 ? -6.566 -5.834 1.430 1.00 89.75 125 SER A C 1
ATOM 962 O O . SER A 1 125 ? -7.495 -5.090 1.123 1.00 89.75 125 SER A O 1
ATOM 964 N N . MET A 1 126 ? -6.699 -7.165 1.415 1.00 87.62 126 MET A N 1
ATOM 965 C CA . MET A 1 126 ? -7.901 -7.831 0.893 1.00 87.62 126 MET A CA 1
ATOM 966 C C . MET A 1 126 ? -9.167 -7.520 1.693 1.00 87.62 126 MET A C 1
ATOM 968 O O . MET A 1 126 ? -10.232 -7.308 1.117 1.00 87.62 126 MET A O 1
ATOM 972 N N . ARG A 1 127 ? -9.066 -7.449 3.023 1.00 85.25 127 ARG A N 1
ATOM 973 C CA . ARG A 1 127 ? -10.209 -7.064 3.859 1.00 85.25 127 ARG A CA 1
ATOM 974 C C . ARG A 1 127 ? -10.650 -5.622 3.604 1.00 85.25 127 ARG A C 1
ATOM 976 O O . ARG A 1 127 ? -11.846 -5.342 3.559 1.00 85.25 127 ARG A O 1
ATOM 983 N N . ALA A 1 128 ? -9.702 -4.706 3.424 1.00 90.50 128 ALA A N 1
ATOM 984 C CA . ALA A 1 128 ? -10.002 -3.336 3.028 1.00 90.50 128 ALA A CA 1
ATOM 985 C C . ALA A 1 128 ? -10.697 -3.282 1.665 1.00 90.50 128 ALA A C 1
ATOM 987 O O . ALA A 1 128 ? -11.655 -2.530 1.487 1.00 90.50 128 ALA A O 1
ATOM 988 N N . THR A 1 129 ? -10.286 -4.145 0.738 1.00 89.50 129 THR A N 1
ATOM 989 C CA . THR A 1 129 ? -10.935 -4.271 -0.562 1.00 89.50 129 THR A CA 1
ATOM 990 C C . THR A 1 129 ? -12.404 -4.679 -0.446 1.00 89.50 129 THR A C 1
ATOM 992 O O . THR A 1 129 ? -13.238 -4.167 -1.190 1.00 89.50 129 THR A O 1
ATOM 995 N N . HIS A 1 130 ? -12.766 -5.538 0.511 1.00 86.88 130 HIS A N 1
ATOM 996 C CA . HIS A 1 130 ? -14.171 -5.881 0.770 1.00 86.88 130 HIS A CA 1
ATOM 997 C C . HIS A 1 130 ? -14.981 -4.700 1.310 1.00 86.88 130 HIS A C 1
ATOM 999 O O . HIS A 1 130 ? -16.104 -4.480 0.854 1.00 86.88 130 HIS A O 1
ATOM 1005 N N . LEU A 1 131 ? -14.405 -3.897 2.214 1.00 88.88 131 LEU A N 1
ATOM 1006 C CA . LEU A 1 131 ? -15.039 -2.665 2.702 1.00 88.88 131 LEU A CA 1
ATOM 1007 C C . LEU A 1 131 ? -15.270 -1.661 1.562 1.00 88.88 131 LEU A C 1
ATOM 1009 O O . LEU A 1 131 ? -16.367 -1.121 1.418 1.00 88.88 131 LEU A O 1
ATOM 1013 N N . LEU A 1 132 ? -14.250 -1.433 0.731 1.00 91.25 132 LEU A N 1
ATOM 1014 C CA . LEU A 1 132 ? -14.328 -0.528 -0.418 1.00 91.25 132 LEU A CA 1
ATOM 1015 C C . LEU A 1 132 ? -15.324 -1.027 -1.466 1.00 91.25 132 LEU A C 1
ATOM 1017 O O . LEU A 1 132 ? -16.104 -0.233 -1.992 1.00 91.25 132 LEU A O 1
ATOM 1021 N N . ARG A 1 133 ? -15.359 -2.341 -1.723 1.00 87.81 133 ARG A N 1
ATOM 1022 C CA . ARG A 1 133 ? -16.336 -2.955 -2.626 1.00 87.81 133 ARG A CA 1
ATOM 1023 C C . ARG A 1 133 ? -17.769 -2.703 -2.163 1.00 87.81 133 ARG A C 1
ATOM 1025 O O . ARG A 1 133 ? -18.615 -2.365 -2.985 1.00 87.81 133 ARG A O 1
ATOM 1032 N N . ALA A 1 134 ? -18.057 -2.879 -0.875 1.00 86.06 134 ALA A N 1
ATOM 1033 C CA . ALA A 1 134 ? -19.397 -2.632 -0.346 1.00 86.06 134 ALA A CA 1
ATOM 1034 C C . ALA A 1 134 ? -19.820 -1.171 -0.563 1.00 86.06 134 ALA A C 1
ATOM 1036 O O . ALA A 1 134 ? -20.921 -0.899 -1.036 1.00 86.06 134 ALA A O 1
ATOM 1037 N N . VAL A 1 135 ? -18.900 -0.240 -0.303 1.00 87.69 135 VAL A N 1
ATOM 1038 C CA . VAL A 1 135 ? -19.093 1.199 -0.505 1.00 87.69 135 VAL A CA 1
ATOM 1039 C C . VAL A 1 135 ? -19.361 1.547 -1.971 1.00 87.69 135 VAL A C 1
ATOM 1041 O O . VAL A 1 135 ? -20.337 2.242 -2.264 1.00 87.69 135 VAL A O 1
ATOM 1044 N N . ILE A 1 136 ? -18.552 1.042 -2.907 1.00 87.06 136 ILE A N 1
ATOM 1045 C CA . ILE A 1 136 ? -18.774 1.330 -4.328 1.00 87.06 136 ILE A CA 1
ATOM 1046 C C . ILE A 1 136 ? -20.022 0.643 -4.869 1.00 87.06 136 ILE A C 1
ATOM 1048 O O . ILE A 1 136 ? -20.744 1.265 -5.634 1.00 87.06 136 ILE A O 1
ATOM 1052 N N . ASN A 1 137 ? -20.346 -0.581 -4.448 1.00 85.94 137 ASN A N 1
ATOM 1053 C CA . ASN A 1 137 ? -21.542 -1.265 -4.939 1.00 85.94 137 ASN A CA 1
ATOM 1054 C C . ASN A 1 137 ? -22.843 -0.571 -4.515 1.00 85.94 137 ASN A C 1
ATOM 1056 O O . ASN A 1 137 ? -23.850 -0.728 -5.199 1.00 85.94 137 ASN A O 1
ATOM 1060 N N . GLN A 1 138 ? -22.830 0.216 -3.438 1.00 85.44 138 GLN A N 1
ATOM 1061 C CA . GLN A 1 138 ? -23.968 1.058 -3.066 1.00 85.44 138 GLN A CA 1
ATOM 1062 C C . GLN A 1 138 ? -24.030 2.363 -3.869 1.00 85.44 138 GLN A C 1
ATOM 1064 O O . GLN A 1 138 ? -25.116 2.801 -4.241 1.00 85.44 138 GLN A O 1
ATOM 1069 N N . ALA A 1 139 ? -22.884 2.995 -4.132 1.00 86.69 139 ALA A N 1
ATOM 1070 C CA . ALA A 1 139 ? -22.830 4.284 -4.825 1.00 86.69 139 ALA A CA 1
ATOM 1071 C C . ALA A 1 139 ? -22.894 4.166 -6.359 1.00 86.69 139 ALA A C 1
ATOM 1073 O O . ALA A 1 139 ? -23.467 5.022 -7.028 1.00 86.69 139 ALA A O 1
ATOM 1074 N N . SER A 1 140 ? -22.280 3.122 -6.910 1.00 84.56 140 SER A N 1
ATOM 1075 C CA . SER A 1 140 ? -22.145 2.835 -8.337 1.00 84.56 140 SER A CA 1
ATOM 1076 C C . SER A 1 140 ? -22.103 1.310 -8.556 1.00 84.56 140 SER A C 1
ATOM 1078 O O . SER A 1 140 ? -21.024 0.720 -8.685 1.00 84.56 140 SER A O 1
ATOM 1080 N N . PRO A 1 141 ? -23.271 0.636 -8.542 1.00 83.69 141 PRO A N 1
ATOM 1081 C CA . PRO A 1 141 ? -23.355 -0.821 -8.606 1.00 83.69 141 PRO A CA 1
ATOM 1082 C C . PRO A 1 141 ? -22.576 -1.423 -9.781 1.00 83.69 141 PRO A C 1
ATOM 1084 O O . PRO A 1 141 ? -22.807 -1.087 -10.942 1.00 83.69 141 PRO A O 1
ATOM 1087 N N . GLY A 1 142 ? -21.666 -2.357 -9.488 1.00 80.38 142 GLY A N 1
ATOM 1088 C CA . GLY A 1 142 ? -20.897 -3.072 -10.509 1.00 80.38 142 GLY A CA 1
ATOM 1089 C C . GLY A 1 142 ? -19.704 -2.308 -11.092 1.00 80.38 142 GLY A C 1
ATOM 1090 O O . GLY A 1 142 ? -19.038 -2.861 -11.971 1.00 80.38 142 GLY A O 1
ATOM 1091 N N . ALA A 1 143 ? -19.418 -1.092 -10.618 1.00 84.31 143 ALA A N 1
ATOM 1092 C CA . ALA A 1 143 ? -18.273 -0.305 -11.060 1.00 84.31 143 ALA A CA 1
ATOM 1093 C C . ALA A 1 143 ? -16.967 -0.740 -10.380 1.00 84.31 143 ALA A C 1
ATOM 1095 O O . ALA A 1 143 ? -16.920 -0.986 -9.177 1.00 84.31 143 ALA A O 1
ATOM 1096 N N . ASN A 1 144 ? -15.883 -0.780 -11.151 1.00 87.06 144 ASN A N 1
ATOM 1097 C CA . ASN A 1 144 ? -14.534 -0.876 -10.597 1.00 87.06 144 ASN A CA 1
ATOM 1098 C C . ASN A 1 144 ? -14.057 0.515 -10.155 1.00 87.06 144 ASN A C 1
ATOM 1100 O O . ASN A 1 144 ? -14.522 1.529 -10.679 1.00 87.06 144 ASN A O 1
ATOM 1104 N N . THR A 1 145 ? -13.120 0.568 -9.213 1.00 89.38 145 THR A N 1
ATOM 1105 C CA . THR A 1 145 ? -12.483 1.818 -8.789 1.00 89.38 145 THR A CA 1
ATOM 1106 C C . THR A 1 145 ? -11.057 1.603 -8.306 1.00 89.38 145 THR A C 1
ATOM 1108 O O . THR A 1 145 ? -10.611 0.475 -8.100 1.00 89.38 145 THR A O 1
ATOM 1111 N N . VAL A 1 146 ? -10.373 2.719 -8.104 1.00 93.00 146 VAL A N 1
ATOM 1112 C CA . VAL A 1 146 ? -9.125 2.841 -7.368 1.00 93.00 146 VAL A CA 1
ATOM 1113 C C . VAL A 1 146 ? -9.380 3.701 -6.128 1.00 93.00 146 VAL A C 1
ATOM 1115 O O . VAL A 1 146 ? -10.058 4.731 -6.194 1.00 93.00 146 VAL A O 1
ATOM 1118 N N . ALA A 1 147 ? -8.867 3.261 -4.984 1.00 96.00 147 ALA A N 1
ATOM 1119 C CA . ALA A 1 147 ? -9.073 3.923 -3.701 1.00 96.00 147 ALA A CA 1
ATOM 1120 C C . ALA A 1 147 ? -7.793 4.588 -3.203 1.00 96.00 147 ALA A C 1
ATOM 1122 O O . ALA A 1 147 ? -6.742 3.950 -3.201 1.00 96.00 147 ALA A O 1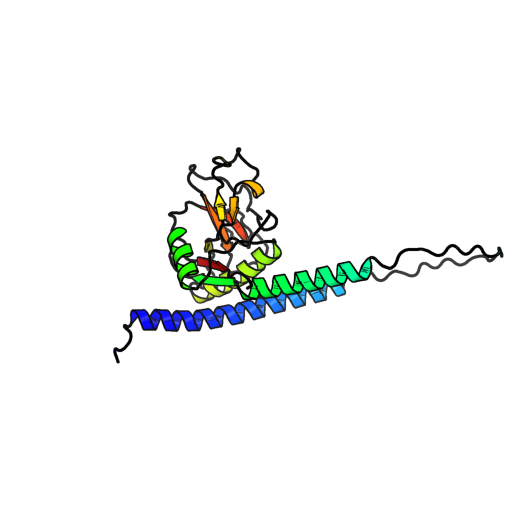
ATOM 1123 N N . TRP A 1 148 ? -7.883 5.829 -2.716 1.00 98.31 148 TRP A N 1
ATOM 1124 C CA . TRP A 1 148 ? -6.747 6.477 -2.056 1.00 98.31 148 TRP A CA 1
ATOM 1125 C C . TRP A 1 148 ? -6.344 5.760 -0.764 1.00 98.31 148 TRP A C 1
ATOM 1127 O O . TRP A 1 148 ? -7.199 5.418 0.062 1.00 98.31 148 TRP A O 1
ATOM 1137 N N . LEU A 1 149 ? -5.028 5.612 -0.580 1.00 97.69 149 LEU A N 1
ATOM 1138 C CA . LEU A 1 149 ? -4.375 5.080 0.617 1.00 97.69 149 LEU A CA 1
ATOM 1139 C C . LEU A 1 149 ? -3.360 6.079 1.194 1.00 97.69 149 LEU A C 1
ATOM 1141 O O . LEU A 1 149 ? -2.978 7.056 0.550 1.00 97.69 149 LEU A O 1
ATOM 1145 N N . GLY A 1 150 ? -2.849 5.797 2.394 1.00 96.62 150 GLY A N 1
ATOM 1146 C CA . GLY A 1 150 ? -1.838 6.615 3.077 1.00 96.62 150 GLY A CA 1
ATOM 1147 C C . GLY A 1 150 ? -0.411 6.409 2.565 1.00 96.62 150 GLY A C 1
ATOM 1148 O O . GLY A 1 150 ? 0.539 6.602 3.313 1.00 96.62 150 GLY A O 1
ATOM 1149 N N . GLY A 1 151 ? -0.224 5.922 1.339 1.00 96.06 151 GLY A N 1
ATOM 1150 C CA . GLY A 1 151 ? 1.099 5.638 0.789 1.00 96.06 151 GLY A CA 1
ATOM 1151 C C . GLY A 1 151 ? 1.635 6.796 -0.045 1.00 96.06 151 GLY A C 1
ATOM 1152 O O . GLY A 1 151 ? 0.985 7.193 -1.008 1.00 96.06 151 GLY A O 1
ATOM 1153 N N . ILE A 1 152 ? 2.828 7.294 0.285 1.00 96.88 152 ILE A N 1
ATOM 1154 C CA . ILE A 1 152 ? 3.527 8.355 -0.462 1.00 96.88 152 ILE A CA 1
ATOM 1155 C C . ILE A 1 152 ? 4.924 7.880 -0.861 1.00 96.88 152 ILE A C 1
ATOM 1157 O O . ILE A 1 152 ? 5.594 7.191 -0.082 1.00 96.88 152 ILE A O 1
ATOM 1161 N N . ARG A 1 153 ? 5.369 8.223 -2.076 1.00 96.81 153 ARG A N 1
ATOM 1162 C CA . ARG A 1 153 ? 6.711 7.872 -2.559 1.00 96.81 153 ARG A CA 1
ATOM 1163 C C . ARG A 1 153 ? 7.763 8.522 -1.664 1.00 96.81 153 ARG A C 1
ATOM 1165 O O . ARG A 1 153 ? 7.671 9.697 -1.312 1.00 96.81 153 ARG A O 1
ATOM 1172 N N . LYS A 1 154 ? 8.792 7.766 -1.293 1.00 96.50 154 LYS A N 1
ATOM 1173 C CA . LYS A 1 154 ? 9.902 8.296 -0.497 1.00 96.50 154 LYS A CA 1
ATOM 1174 C C . LYS A 1 154 ? 10.717 9.277 -1.329 1.00 96.50 154 LYS A C 1
ATOM 1176 O O . LYS A 1 154 ? 11.090 8.966 -2.456 1.00 96.50 154 LYS A O 1
ATOM 1181 N N . ALA A 1 155 ? 11.108 10.398 -0.727 1.00 95.44 155 ALA A N 1
ATOM 1182 C CA . ALA A 1 155 ? 12.007 11.362 -1.365 1.00 95.44 155 ALA A CA 1
ATOM 1183 C C . ALA A 1 155 ? 13.365 10.744 -1.761 1.00 95.44 155 ALA A C 1
ATOM 1185 O O . ALA A 1 155 ? 13.967 11.157 -2.745 1.00 95.44 155 ALA A O 1
ATOM 1186 N N . SER A 1 156 ? 13.825 9.713 -1.041 1.00 96.12 156 SER A N 1
ATOM 1187 C CA . SER A 1 156 ? 15.041 8.955 -1.372 1.00 96.12 156 SER A CA 1
ATOM 1188 C C . SER A 1 156 ? 14.882 7.992 -2.558 1.00 96.12 156 SER A C 1
ATOM 1190 O O . SER A 1 156 ? 15.862 7.378 -2.964 1.00 96.12 156 SER A O 1
ATOM 1192 N N . CYS A 1 157 ? 13.667 7.821 -3.088 1.00 95.56 157 CYS A N 1
ATOM 1193 C CA . CYS A 1 157 ? 13.339 6.897 -4.174 1.00 95.56 157 CYS A CA 1
ATOM 1194 C C . CYS A 1 157 ? 12.673 7.624 -5.366 1.00 95.56 157 CYS A C 1
ATOM 1196 O O . CYS A 1 157 ? 11.566 7.235 -5.752 1.00 95.56 157 CYS A O 1
ATOM 1198 N N . PRO A 1 158 ? 13.287 8.680 -5.941 1.00 93.00 158 PRO A N 1
ATOM 1199 C CA . PRO A 1 158 ? 12.620 9.587 -6.882 1.00 93.00 158 PRO A CA 1
ATOM 1200 C C . PRO A 1 158 ? 12.242 8.947 -8.224 1.00 93.00 158 PRO A C 1
ATOM 1202 O O . PRO A 1 158 ? 11.336 9.433 -8.888 1.00 93.00 158 PRO A O 1
ATOM 1205 N N . THR A 1 159 ? 12.913 7.864 -8.626 1.00 93.75 159 THR A N 1
ATOM 1206 C CA . THR A 1 159 ? 12.660 7.152 -9.890 1.00 93.75 159 THR A CA 1
ATOM 1207 C C . THR A 1 159 ? 12.344 5.675 -9.646 1.00 93.75 159 THR A C 1
ATOM 1209 O O . THR A 1 159 ? 12.611 5.142 -8.565 1.00 93.75 159 THR A O 1
ATOM 1212 N N . VAL A 1 160 ? 11.817 4.983 -10.664 1.00 92.12 160 VAL A N 1
ATOM 1213 C CA . VAL A 1 160 ? 11.572 3.525 -10.640 1.00 92.12 160 VAL A CA 1
ATOM 1214 C C . VAL A 1 160 ? 12.826 2.717 -10.293 1.00 92.12 160 VAL A C 1
ATOM 1216 O O . VAL A 1 160 ? 12.737 1.713 -9.597 1.00 92.12 160 VAL A O 1
ATOM 1219 N N . GLN A 1 161 ? 14.006 3.162 -10.726 1.00 93.25 161 GLN A N 1
ATOM 1220 C CA . GLN A 1 161 ? 15.271 2.451 -10.516 1.00 93.25 161 GLN A CA 1
ATOM 1221 C C . GLN A 1 161 ? 15.920 2.763 -9.162 1.00 93.25 161 GLN A C 1
ATOM 1223 O O . GLN A 1 161 ? 16.878 2.098 -8.777 1.00 93.25 161 GLN A O 1
ATOM 1228 N N . SER A 1 162 ? 15.425 3.771 -8.438 1.00 95.44 162 SER A N 1
ATOM 1229 C CA . SER A 1 162 ? 16.044 4.209 -7.182 1.00 95.44 162 SER A CA 1
ATOM 1230 C C . SER A 1 162 ? 15.864 3.188 -6.054 1.00 95.44 162 SER A C 1
ATOM 1232 O O . SER A 1 162 ? 16.736 3.039 -5.203 1.00 95.44 162 SER A O 1
ATOM 1234 N N . CYS A 1 163 ? 14.725 2.490 -6.032 1.00 96.12 163 CYS A N 1
ATOM 1235 C CA . CYS A 1 163 ? 14.346 1.556 -4.977 1.00 96.12 163 CYS A CA 1
ATOM 1236 C C . CYS A 1 163 ? 13.526 0.407 -5.561 1.00 96.12 163 CYS A C 1
ATOM 1238 O O . CYS A 1 163 ? 12.821 0.580 -6.550 1.00 96.12 163 CYS A O 1
ATOM 1240 N N . THR A 1 164 ? 13.546 -0.755 -4.909 1.00 95.81 164 THR A N 1
ATOM 1241 C CA . THR A 1 164 ? 12.607 -1.830 -5.255 1.00 95.81 164 THR A CA 1
ATOM 1242 C C . THR A 1 164 ? 11.155 -1.374 -5.032 1.00 95.81 164 THR A C 1
ATOM 1244 O O . THR A 1 164 ? 10.926 -0.530 -4.156 1.00 95.81 164 THR A O 1
ATOM 1247 N N . PRO A 1 165 ? 10.160 -1.955 -5.735 1.00 94.81 165 PRO A N 1
ATOM 1248 C CA . PRO A 1 165 ? 8.741 -1.634 -5.557 1.00 94.81 165 PRO A CA 1
ATOM 1249 C C . PRO A 1 165 ? 8.316 -1.522 -4.087 1.00 94.81 165 PRO A C 1
ATOM 1251 O O . PRO A 1 165 ? 7.889 -0.460 -3.638 1.00 94.81 165 PRO A O 1
ATOM 1254 N N . ALA A 1 166 ? 8.579 -2.565 -3.294 1.00 94.56 166 ALA A N 1
ATOM 1255 C CA . ALA A 1 166 ? 8.238 -2.627 -1.872 1.00 94.56 166 ALA A CA 1
ATOM 1256 C C . ALA A 1 166 ? 8.924 -1.557 -0.998 1.00 94.56 166 ALA A C 1
ATOM 1258 O O . ALA A 1 166 ? 8.451 -1.275 0.098 1.00 94.56 166 ALA A O 1
ATOM 1259 N N . ASN A 1 167 ? 10.032 -0.963 -1.454 1.00 95.75 167 ASN A N 1
ATOM 1260 C CA . ASN A 1 167 ? 10.788 0.044 -0.708 1.00 95.75 167 ASN A CA 1
ATOM 1261 C C . ASN A 1 167 ? 10.583 1.476 -1.213 1.00 95.75 167 ASN A C 1
ATOM 1263 O O . ASN A 1 167 ? 11.033 2.403 -0.538 1.00 95.75 167 ASN A O 1
ATOM 1267 N N . SER A 1 168 ? 9.919 1.665 -2.353 1.00 96.50 168 SER A N 1
ATOM 1268 C CA . SER A 1 168 ? 9.751 2.973 -2.995 1.00 96.50 168 SER A CA 1
ATOM 1269 C C . SER A 1 168 ? 8.747 3.897 -2.289 1.00 96.50 168 SER A C 1
ATOM 1271 O O . SER A 1 168 ? 8.863 5.116 -2.395 1.00 96.50 168 SER A O 1
ATOM 1273 N N . TYR A 1 169 ? 7.835 3.338 -1.488 1.00 96.75 169 TYR A N 1
ATOM 1274 C CA . TYR A 1 169 ? 6.790 4.065 -0.761 1.00 96.75 169 TYR A CA 1
ATOM 1275 C C . TYR A 1 169 ? 6.924 3.931 0.760 1.00 96.75 169 TYR A C 1
ATOM 1277 O O . TYR A 1 169 ? 7.565 3.012 1.280 1.00 96.75 169 TYR A O 1
ATOM 1285 N N . GLN A 1 170 ? 6.318 4.872 1.480 1.00 95.38 170 GLN A N 1
ATOM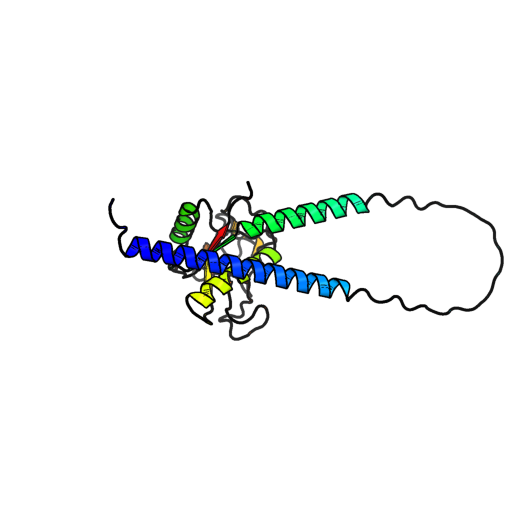 1286 C CA . GLN A 1 170 ? 6.129 4.837 2.928 1.00 95.38 170 GLN A CA 1
ATOM 1287 C C . GLN A 1 170 ? 4.664 5.093 3.282 1.00 95.38 170 GLN A C 1
ATOM 1289 O O . GLN A 1 170 ? 3.988 5.879 2.618 1.00 95.38 170 GLN A O 1
ATOM 1294 N N . TRP A 1 171 ? 4.198 4.459 4.354 1.00 95.25 171 TRP A N 1
ATOM 1295 C CA . TRP A 1 171 ? 2.893 4.746 4.938 1.00 95.25 171 TRP A CA 1
ATOM 1296 C C . TRP A 1 171 ? 2.954 6.010 5.804 1.00 95.25 171 TRP A C 1
ATOM 1298 O O . TRP A 1 171 ? 3.924 6.222 6.532 1.00 95.25 171 TRP A O 1
ATOM 1308 N N . THR A 1 172 ? 1.928 6.854 5.726 1.00 94.50 172 THR A N 1
ATOM 1309 C CA . THR A 1 172 ? 1.840 8.148 6.428 1.00 94.50 172 THR A CA 1
ATOM 1310 C C . THR A 1 172 ? 0.880 8.134 7.619 1.00 94.50 172 THR A C 1
ATOM 1312 O O . THR A 1 172 ? 0.788 9.118 8.367 1.00 94.50 172 THR A O 1
ATOM 1315 N N . ASP A 1 173 ? 0.194 7.010 7.835 1.00 92.75 173 ASP A N 1
ATOM 1316 C CA . ASP A 1 173 ? -0.766 6.844 8.925 1.00 92.75 173 ASP A CA 1
ATOM 1317 C C . ASP A 1 173 ? -0.112 6.833 10.318 1.00 92.75 173 ASP A C 1
ATOM 1319 O O . ASP A 1 173 ? -0.784 7.116 11.303 1.00 92.75 173 ASP A O 1
ATOM 1323 N N . GLY A 1 174 ? 1.202 6.593 10.404 1.00 89.56 174 GLY A N 1
ATOM 1324 C CA . GLY A 1 174 ? 1.976 6.565 11.649 1.00 89.56 174 GLY A CA 1
ATOM 1325 C C . GLY A 1 174 ? 1.936 5.232 12.405 1.00 89.56 174 GLY A C 1
ATOM 1326 O O . GLY A 1 174 ? 2.570 5.120 13.454 1.00 89.56 174 GLY A O 1
ATOM 1327 N N . HIS A 1 175 ? 1.241 4.219 11.883 1.00 86.25 175 HIS A N 1
ATOM 1328 C CA . HIS A 1 175 ? 1.059 2.916 12.542 1.00 86.25 175 HIS A CA 1
ATOM 1329 C C . HIS A 1 175 ? 1.497 1.753 11.671 1.00 86.25 175 HIS A C 1
ATOM 1331 O O . HIS A 1 175 ? 2.037 0.763 12.172 1.00 86.25 175 HIS A O 1
ATOM 1337 N N . THR A 1 176 ? 1.274 1.883 10.370 1.00 90.50 176 THR A N 1
ATOM 1338 C CA . THR A 1 176 ? 1.661 0.881 9.401 1.00 90.50 176 THR A CA 1
ATOM 1339 C C . THR A 1 176 ? 3.181 0.905 9.236 1.00 90.50 176 THR A C 1
ATOM 1341 O O . THR A 1 176 ? 3.806 1.948 9.047 1.00 90.50 176 THR A O 1
ATOM 1344 N N . THR A 1 177 ? 3.806 -0.259 9.364 1.00 90.06 177 THR A N 1
ATOM 1345 C CA . THR A 1 177 ? 5.253 -0.455 9.422 1.00 90.06 177 THR A CA 1
ATOM 1346 C C . THR A 1 177 ? 5.679 -1.618 8.536 1.00 90.06 177 THR A C 1
ATOM 1348 O O . THR A 1 177 ? 4.936 -2.566 8.294 1.00 90.06 177 THR A O 1
ATOM 1351 N N . GLY A 1 178 ? 6.926 -1.564 8.068 1.00 90.44 178 GLY A N 1
ATOM 1352 C CA . GLY A 1 178 ? 7.459 -2.571 7.157 1.00 90.44 178 GLY A CA 1
ATOM 1353 C C . GLY A 1 178 ? 6.829 -2.492 5.767 1.00 90.44 178 GLY A C 1
ATOM 1354 O O . GLY A 1 178 ? 6.300 -1.459 5.362 1.00 90.44 178 GLY A O 1
ATOM 1355 N N . THR A 1 179 ? 6.951 -3.586 5.017 1.00 94.19 179 THR A N 1
ATOM 1356 C CA . THR A 1 179 ? 6.611 -3.622 3.588 1.00 94.19 179 THR A CA 1
ATOM 1357 C C . THR A 1 179 ? 5.677 -4.765 3.193 1.00 94.19 179 THR A C 1
ATOM 1359 O O . THR A 1 179 ? 5.357 -4.930 2.020 1.00 94.19 179 THR A O 1
ATOM 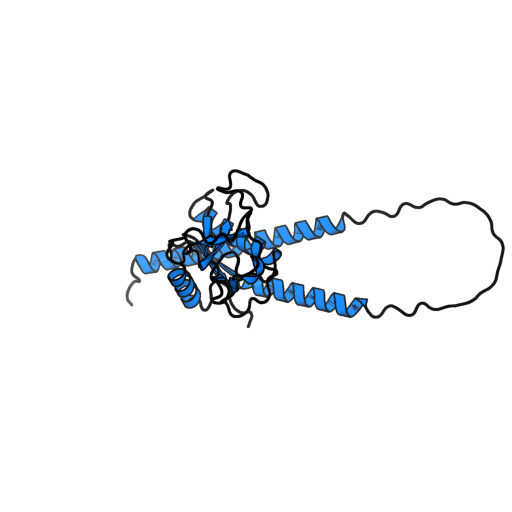1362 N N . ALA A 1 180 ? 5.203 -5.552 4.162 1.00 91.56 180 ALA A N 1
ATOM 1363 C CA . ALA A 1 180 ? 4.428 -6.766 3.907 1.00 91.56 180 ALA A CA 1
ATOM 1364 C C . ALA A 1 180 ? 3.013 -6.509 3.352 1.00 91.56 180 ALA A C 1
ATOM 1366 O O . ALA A 1 180 ? 2.411 -7.419 2.787 1.00 91.56 180 ALA A O 1
ATOM 1367 N N . GLY A 1 181 ? 2.480 -5.290 3.478 1.00 91.75 181 GLY A N 1
ATOM 1368 C CA . GLY A 1 181 ? 1.246 -4.880 2.804 1.00 91.75 181 GLY A CA 1
ATOM 1369 C C . GLY A 1 181 ? 1.438 -4.346 1.382 1.00 91.75 181 GLY A C 1
ATOM 1370 O O . GLY A 1 181 ? 0.445 -4.134 0.689 1.00 91.75 181 GLY A O 1
ATOM 1371 N N . PHE A 1 182 ? 2.677 -4.142 0.916 1.00 94.44 182 PHE A N 1
ATOM 1372 C CA . PHE A 1 182 ? 2.932 -3.661 -0.443 1.00 94.44 182 PHE A CA 1
ATOM 1373 C C . PHE A 1 182 ? 2.834 -4.804 -1.456 1.00 94.44 182 PHE A C 1
ATOM 1375 O O . PHE A 1 182 ? 3.817 -5.472 -1.765 1.00 94.44 182 PHE A O 1
ATOM 1382 N N . THR A 1 183 ? 1.627 -5.038 -1.971 1.00 93.06 183 THR A N 1
ATOM 1383 C CA . THR A 1 183 ? 1.369 -5.997 -3.054 1.00 93.06 183 THR A CA 1
ATOM 1384 C C . THR A 1 183 ? 0.975 -5.232 -4.314 1.00 93.06 183 THR A C 1
ATOM 1386 O O . THR A 1 183 ? -0.197 -4.933 -4.523 1.00 93.06 183 THR A O 1
ATOM 1389 N N . PHE A 1 184 ? 1.966 -4.866 -5.123 1.00 93.25 184 PHE A N 1
ATOM 1390 C CA . PHE A 1 184 ? 1.765 -4.118 -6.364 1.00 93.25 184 PHE A CA 1
ATOM 1391 C C . PHE A 1 184 ? 1.155 -4.977 -7.470 1.00 93.25 184 PHE A C 1
ATOM 1393 O O . PHE A 1 184 ? 1.324 -6.198 -7.491 1.00 93.25 184 PHE A O 1
ATOM 1400 N N . GLY A 1 185 ? 0.446 -4.321 -8.387 1.00 90.31 185 GLY A N 1
ATOM 1401 C CA . GLY A 1 185 ? 0.054 -4.938 -9.646 1.00 90.31 185 GLY A CA 1
ATOM 1402 C C . GLY A 1 185 ? 1.242 -5.202 -10.563 1.00 90.31 185 GLY A C 1
ATOM 1403 O O . GLY A 1 185 ? 2.381 -4.816 -10.292 1.00 90.31 185 GLY A O 1
ATOM 1404 N N . VAL A 1 186 ? 0.964 -5.884 -11.670 1.00 87.75 186 VAL A N 1
ATOM 1405 C CA . VAL A 1 186 ? 1.977 -6.180 -12.685 1.00 87.75 186 VAL A CA 1
ATOM 1406 C C . VAL A 1 186 ? 2.581 -4.868 -13.196 1.00 87.75 186 VAL A C 1
ATOM 1408 O O . VAL A 1 186 ? 1.853 -3.956 -13.566 1.00 87.75 186 VAL A O 1
ATOM 1411 N N . ASN A 1 187 ? 3.914 -4.799 -13.219 1.00 89.69 187 ASN A N 1
ATOM 1412 C CA . ASN A 1 187 ? 4.718 -3.637 -13.624 1.00 89.69 187 ASN A CA 1
ATOM 1413 C C . ASN A 1 187 ? 4.634 -2.395 -12.723 1.00 89.69 187 ASN A C 1
ATOM 1415 O O . ASN A 1 187 ? 5.250 -1.394 -13.066 1.00 89.69 187 ASN A O 1
ATOM 1419 N N . GLN A 1 188 ? 3.973 -2.471 -11.563 1.00 93.50 188 GLN A N 1
ATOM 1420 C CA . GLN A 1 188 ? 3.878 -1.345 -10.634 1.00 93.50 188 GLN A CA 1
ATOM 1421 C C . GLN A 1 188 ? 4.907 -1.404 -9.491 1.00 93.50 188 GLN A C 1
ATOM 1423 O O . GLN A 1 188 ? 5.340 -2.495 -9.090 1.00 93.50 188 GLN A O 1
ATOM 1428 N N . PRO A 1 189 ? 5.286 -0.251 -8.908 1.00 94.69 189 PRO A N 1
ATOM 1429 C CA . PRO A 1 189 ? 4.963 1.110 -9.346 1.00 94.69 189 PRO A CA 1
ATOM 1430 C C . PRO A 1 189 ? 5.784 1.522 -10.576 1.00 94.69 189 PRO A C 1
ATOM 1432 O O . PRO A 1 189 ? 6.985 1.237 -10.611 1.00 94.69 189 PRO A O 1
ATOM 1435 N N . ASP A 1 190 ? 5.175 2.201 -11.546 1.00 93.81 190 ASP A N 1
ATOM 1436 C CA . ASP A 1 190 ? 5.802 2.546 -12.832 1.00 93.81 190 ASP A CA 1
ATOM 1437 C C . ASP A 1 190 ? 6.184 4.027 -12.977 1.00 93.81 190 ASP A C 1
ATOM 1439 O O . ASP A 1 190 ? 6.906 4.380 -13.915 1.00 93.81 190 ASP A O 1
ATOM 1443 N N . ILE A 1 191 ? 5.768 4.866 -12.018 1.00 92.69 191 ILE A N 1
ATOM 1444 C CA . ILE A 1 191 ? 5.963 6.318 -12.003 1.00 92.69 191 ILE A CA 1
ATOM 1445 C C . ILE A 1 191 ? 5.594 6.987 -13.336 1.00 92.69 191 ILE A C 1
ATOM 1447 O O . ILE A 1 191 ? 6.347 7.831 -13.830 1.00 92.69 191 ILE A O 1
ATOM 1451 N N . LEU A 1 192 ? 4.466 6.624 -13.953 1.00 90.06 192 LEU A N 1
ATOM 1452 C CA . LEU A 1 192 ? 4.095 7.111 -15.282 1.00 90.06 192 LEU A CA 1
ATOM 1453 C C . LEU A 1 192 ? 4.215 8.643 -15.385 1.00 90.06 192 LEU A C 1
ATOM 1455 O O . LEU A 1 192 ? 3.753 9.405 -14.534 1.00 90.06 192 LEU A O 1
ATOM 1459 N N . GLY A 1 193 ? 4.927 9.109 -16.415 1.00 88.19 193 GLY A N 1
ATOM 1460 C CA . GLY A 1 193 ? 5.198 10.537 -16.630 1.00 88.19 193 GLY A CA 1
ATOM 1461 C C . GLY A 1 193 ? 6.095 11.209 -15.577 1.00 88.19 193 GLY A C 1
ATOM 1462 O O . GLY A 1 193 ? 6.274 12.423 -15.625 1.00 88.19 193 GLY A O 1
ATOM 1463 N N . GLY A 1 194 ? 6.665 10.458 -14.631 1.00 89.25 194 GLY A N 1
ATOM 1464 C CA . GLY A 1 194 ? 7.511 10.973 -13.552 1.00 89.25 194 GLY A CA 1
ATOM 1465 C C . GLY A 1 194 ? 6.748 11.701 -12.442 1.00 89.25 194 GLY A C 1
ATOM 1466 O O . GLY A 1 194 ? 7.363 12.459 -11.694 1.00 89.25 194 GLY A O 1
ATOM 1467 N N . VAL A 1 195 ? 5.425 11.522 -12.350 1.00 91.81 195 VAL A N 1
ATOM 1468 C CA . VAL A 1 195 ? 4.542 12.345 -11.496 1.00 91.81 195 VAL A CA 1
ATOM 1469 C C . VAL A 1 195 ? 3.628 11.548 -10.558 1.00 91.81 195 VAL A C 1
ATOM 1471 O O . VAL A 1 195 ? 2.896 12.140 -9.758 1.00 91.81 195 VAL A O 1
ATOM 1474 N N . GLN A 1 196 ? 3.672 10.217 -10.616 1.00 94.44 196 GLN A N 1
ATOM 1475 C CA . GLN A 1 196 ? 2.859 9.347 -9.770 1.00 94.44 196 GLN A CA 1
ATOM 1476 C C . GLN A 1 196 ? 3.553 9.087 -8.428 1.00 94.44 196 GLN A C 1
ATOM 1478 O O . GLN A 1 196 ? 4.531 8.348 -8.320 1.00 94.44 196 GLN A O 1
ATOM 1483 N N . PHE A 1 197 ? 3.069 9.773 -7.392 1.00 96.56 197 PHE A N 1
ATOM 1484 C CA . PHE A 1 197 ? 3.705 9.826 -6.071 1.00 96.56 197 PHE A CA 1
ATOM 1485 C C . PHE A 1 197 ? 2.797 9.361 -4.929 1.00 96.56 197 PHE A C 1
ATOM 1487 O O . PHE A 1 197 ? 3.247 9.307 -3.781 1.00 96.56 197 PHE A O 1
ATOM 1494 N N . CYS A 1 198 ? 1.546 9.009 -5.231 1.00 98.00 198 CYS A N 1
ATOM 1495 C CA . CYS A 1 198 ? 0.544 8.588 -4.262 1.00 98.00 198 CYS A CA 1
ATOM 1496 C C . CYS A 1 198 ? 0.053 7.173 -4.572 1.00 98.00 198 CYS A C 1
ATOM 1498 O O . CYS A 1 198 ? -0.218 6.851 -5.725 1.00 98.00 198 CYS A O 1
ATOM 1500 N N . LEU A 1 199 ? -0.088 6.335 -3.541 1.00 97.31 199 LEU A N 1
ATOM 1501 C CA . LEU A 1 199 ? -0.583 4.968 -3.703 1.00 97.31 199 LEU A CA 1
ATOM 1502 C C . LEU A 1 199 ? -2.100 4.891 -3.722 1.00 97.31 199 LEU A C 1
ATOM 1504 O O . LEU A 1 199 ? -2.804 5.541 -2.940 1.00 97.31 199 LEU A O 1
ATOM 1508 N N . THR A 1 200 ? -2.574 3.974 -4.550 1.00 97.12 200 THR A N 1
ATOM 1509 C CA . THR A 1 200 ? -3.965 3.561 -4.621 1.00 97.12 200 THR A CA 1
ATOM 1510 C C . THR A 1 200 ? -4.094 2.050 -4.468 1.00 97.12 200 THR A C 1
ATOM 1512 O O . THR A 1 200 ? -3.123 1.307 -4.616 1.00 97.12 200 THR A O 1
ATOM 1515 N N . GLN A 1 201 ? -5.302 1.591 -4.149 1.00 94.94 201 GLN A N 1
ATOM 1516 C CA . GLN A 1 201 ? -5.680 0.182 -4.208 1.00 94.94 201 GLN A CA 1
ATOM 1517 C C . GLN A 1 201 ? -6.710 -0.037 -5.311 1.00 94.94 201 GLN A C 1
ATOM 1519 O O . GLN A 1 201 ? -7.742 0.633 -5.326 1.00 94.94 201 GLN A O 1
ATOM 1524 N N . ASN A 1 202 ? -6.483 -1.027 -6.169 1.00 92.62 202 ASN A N 1
ATOM 1525 C CA . ASN A 1 202 ? -7.462 -1.476 -7.151 1.00 92.62 202 ASN A CA 1
ATOM 1526 C C . ASN A 1 202 ? -8.590 -2.264 -6.476 1.00 92.62 202 ASN A C 1
ATOM 1528 O O . ASN A 1 202 ? -8.348 -3.211 -5.721 1.00 92.62 202 ASN A O 1
ATOM 1532 N N . VAL A 1 203 ? -9.832 -1.883 -6.771 1.00 90.50 203 VAL A N 1
ATOM 1533 C CA . VAL A 1 203 ? -11.047 -2.499 -6.236 1.00 90.50 203 VAL A CA 1
ATOM 1534 C C . VAL A 1 203 ? -11.967 -2.866 -7.393 1.00 90.50 203 VAL A C 1
ATOM 1536 O O . VAL A 1 203 ? -12.554 -2.010 -8.056 1.00 90.50 203 VAL A O 1
ATOM 1539 N N . HIS A 1 204 ? -12.142 -4.161 -7.617 1.00 85.88 204 HIS A N 1
ATOM 1540 C CA . HIS A 1 204 ? -13.072 -4.674 -8.615 1.00 85.88 204 HIS A CA 1
ATOM 1541 C C . HIS A 1 204 ? -14.402 -5.009 -7.957 1.00 85.88 204 HIS A C 1
ATOM 1543 O O . HIS A 1 204 ? -14.428 -5.690 -6.933 1.00 85.88 204 HIS A O 1
ATOM 1549 N N . ALA A 1 205 ? -15.525 -4.589 -8.540 1.00 76.06 205 ALA A N 1
ATOM 1550 C CA . ALA A 1 205 ? -16.841 -4.812 -7.933 1.00 76.06 205 ALA A CA 1
ATOM 1551 C C . ALA A 1 205 ? -17.283 -6.283 -7.918 1.00 76.06 205 ALA A C 1
ATOM 1553 O O . ALA A 1 205 ? -18.115 -6.658 -7.092 1.00 76.06 205 ALA A O 1
ATOM 1554 N N . LYS A 1 206 ? -16.762 -7.101 -8.842 1.00 71.31 206 LYS A N 1
ATOM 1555 C CA . LYS A 1 206 ? -17.342 -8.413 -9.170 1.00 71.31 206 LYS A CA 1
ATOM 1556 C C . LYS A 1 206 ? -16.467 -9.617 -8.825 1.00 71.31 206 LYS A C 1
ATOM 1558 O O . LYS A 1 206 ? -17.007 -10.710 -8.704 1.00 71.31 206 LYS A O 1
ATOM 1563 N N . VAL A 1 207 ? -15.153 -9.448 -8.668 1.00 69.25 207 VAL A N 1
ATOM 1564 C CA . VAL A 1 207 ? -14.222 -10.576 -8.488 1.00 69.25 207 VAL A CA 1
ATOM 1565 C C . VAL A 1 207 ? -13.140 -10.290 -7.456 1.00 69.25 207 VAL A C 1
ATOM 1567 O O . VAL A 1 207 ? -12.520 -9.229 -7.467 1.00 69.25 207 VAL A O 1
ATOM 1570 N N . ASP A 1 208 ? -12.907 -11.248 -6.557 1.00 64.38 208 ASP A N 1
ATOM 1571 C CA . ASP A 1 208 ? -11.770 -11.226 -5.623 1.00 64.38 208 ASP A CA 1
ATOM 1572 C C . ASP A 1 208 ? -10.484 -11.757 -6.251 1.00 64.38 208 ASP A C 1
ATOM 1574 O O . ASP A 1 208 ? -9.398 -11.281 -5.936 1.00 64.38 208 ASP A O 1
ATOM 1578 N N . SER A 1 209 ? -10.605 -12.715 -7.165 1.00 56.53 209 SER A N 1
ATOM 1579 C CA . SER A 1 209 ? -9.493 -13.323 -7.878 1.00 56.53 209 SER A CA 1
ATOM 1580 C C . SER A 1 209 ? -9.901 -13.589 -9.324 1.00 56.53 209 SER A C 1
ATOM 1582 O O . SER A 1 209 ? -10.988 -14.095 -9.596 1.00 56.53 209 SER A O 1
ATOM 1584 N N . GLY A 1 210 ? -9.020 -13.248 -10.262 1.00 51.50 210 GLY A N 1
ATOM 1585 C CA . GLY A 1 210 ? -9.190 -13.585 -11.672 1.00 51.50 210 GLY A CA 1
ATOM 1586 C C . GLY A 1 210 ? -9.403 -12.381 -12.581 1.00 51.50 210 GLY A C 1
ATOM 1587 O O . GLY A 1 210 ? -10.084 -11.417 -12.247 1.00 51.50 210 GLY A O 1
ATOM 1588 N N . LEU A 1 211 ? -8.785 -12.479 -13.755 1.00 52.44 211 LEU A N 1
ATOM 1589 C CA . LEU A 1 211 ? -8.795 -11.526 -14.859 1.00 52.44 211 LEU A CA 1
ATOM 1590 C C . LEU A 1 211 ? -10.201 -11.386 -15.473 1.00 52.44 211 LEU A C 1
ATOM 1592 O O . LEU A 1 211 ? -10.415 -11.743 -16.627 1.00 52.44 211 LEU A O 1
ATOM 1596 N N . THR A 1 212 ? -11.193 -10.885 -14.740 1.00 44.38 212 THR A N 1
ATOM 1597 C CA . THR A 1 212 ? -12.453 -10.467 -15.367 1.00 44.38 212 THR A CA 1
ATOM 1598 C C . THR A 1 212 ? -12.343 -8.982 -15.681 1.00 44.38 212 THR A C 1
ATOM 1600 O O . THR A 1 212 ? -12.631 -8.134 -14.840 1.00 44.38 212 THR A O 1
ATOM 1603 N N . SER A 1 213 ? -11.826 -8.688 -16.877 1.00 44.03 213 SER A N 1
ATOM 1604 C CA . SER A 1 213 ? -11.784 -7.353 -17.495 1.00 44.03 213 SER A CA 1
ATOM 1605 C C . SER A 1 213 ? -11.159 -6.223 -16.661 1.00 44.03 213 SER A C 1
ATOM 1607 O O . SER A 1 213 ? -11.553 -5.066 -16.814 1.00 44.03 213 SER A O 1
ATOM 1609 N N . ALA A 1 214 ? -10.220 -6.521 -15.762 1.00 47.22 214 ALA A N 1
ATOM 1610 C CA . ALA A 1 214 ? -9.498 -5.485 -15.038 1.00 47.22 214 ALA A CA 1
ATOM 1611 C C . ALA A 1 214 ? -8.616 -4.734 -16.038 1.00 47.22 214 ALA A C 1
ATOM 1613 O O . ALA A 1 214 ? -7.650 -5.302 -16.551 1.00 47.22 214 ALA A O 1
ATOM 1614 N N . GLN A 1 215 ? -8.995 -3.492 -16.357 1.00 54.22 215 GLN A N 1
ATOM 1615 C CA . GLN A 1 215 ? -8.134 -2.542 -17.057 1.00 54.22 215 GLN A CA 1
ATOM 1616 C C . GLN A 1 215 ? -6.715 -2.706 -16.493 1.00 54.22 215 GLN A C 1
ATOM 1618 O O . GLN A 1 215 ? -6.514 -2.515 -15.299 1.00 54.22 215 GLN A O 1
ATOM 1623 N N . TRP A 1 216 ? -5.779 -3.145 -17.342 1.00 65.38 216 TRP A N 1
ATOM 1624 C CA . TRP A 1 216 ? -4.343 -3.254 -17.044 1.00 65.38 216 TRP A CA 1
ATOM 1625 C C . TRP A 1 216 ? -3.855 -4.429 -16.168 1.00 65.38 216 TRP A C 1
ATOM 1627 O O . TRP A 1 216 ? -2.781 -4.340 -15.590 1.00 65.38 216 TRP A O 1
ATOM 1637 N N . HIS A 1 217 ? -4.562 -5.569 -16.120 1.00 71.81 217 HIS A N 1
ATOM 1638 C CA . HIS A 1 217 ? -4.093 -6.799 -15.434 1.00 71.81 217 HIS A CA 1
ATOM 1639 C C . HIS A 1 217 ? -3.894 -6.675 -13.910 1.00 71.81 217 HIS A C 1
ATOM 1641 O O . HIS A 1 217 ? -3.165 -7.467 -13.306 1.00 71.81 217 HIS A O 1
ATOM 1647 N N . PHE A 1 218 ? -4.577 -5.729 -13.271 1.00 83.06 218 PHE A N 1
ATOM 1648 C CA . PHE A 1 218 ? -4.620 -5.633 -11.816 1.00 83.06 218 PHE A CA 1
ATOM 1649 C C . PHE A 1 218 ? -5.552 -6.683 -11.204 1.00 83.06 218 PHE A C 1
ATOM 1651 O O . PHE A 1 218 ? -6.640 -6.954 -11.715 1.00 83.06 218 PHE A O 1
ATOM 1658 N N . PHE A 1 219 ? -5.126 -7.273 -10.087 1.00 85.50 219 PHE A N 1
ATOM 1659 C CA . PHE A 1 219 ? -5.997 -8.042 -9.207 1.00 85.50 219 PHE A CA 1
ATOM 1660 C C . PHE A 1 219 ? -6.606 -7.144 -8.134 1.00 85.50 219 PHE A C 1
ATOM 1662 O O . PHE A 1 219 ? -6.085 -6.083 -7.787 1.00 85.50 219 PHE A O 1
ATOM 1669 N N . ASN A 1 220 ? -7.698 -7.625 -7.551 1.00 87.06 220 ASN A N 1
ATOM 1670 C CA . ASN A 1 220 ? -8.336 -6.971 -6.426 1.00 87.06 220 ASN A CA 1
ATOM 1671 C C . ASN A 1 220 ? -7.340 -6.833 -5.264 1.00 87.06 220 ASN A C 1
ATOM 1673 O O . ASN A 1 220 ? -6.661 -7.796 -4.911 1.00 87.06 220 ASN A O 1
ATOM 1677 N N . GLY A 1 221 ? -7.221 -5.633 -4.704 1.00 89.94 221 GLY A N 1
ATOM 1678 C CA . GLY A 1 221 ? -6.266 -5.343 -3.639 1.00 89.94 221 GLY A CA 1
ATOM 1679 C C . GLY A 1 221 ? -4.839 -5.035 -4.106 1.00 89.94 221 GLY A C 1
ATOM 1680 O O . GLY A 1 221 ? -3.999 -4.711 -3.263 1.00 89.94 221 GLY A O 1
ATOM 1681 N N . ASN A 1 222 ? -4.541 -5.104 -5.411 1.00 92.12 222 ASN A N 1
ATOM 1682 C CA . ASN A 1 222 ? -3.242 -4.679 -5.927 1.00 92.12 222 ASN A CA 1
ATOM 1683 C C . ASN A 1 222 ? -3.054 -3.170 -5.813 1.00 92.12 222 ASN A C 1
ATOM 1685 O O . ASN A 1 222 ? -3.973 -2.388 -6.065 1.00 92.12 222 ASN A O 1
ATOM 1689 N N . LEU A 1 223 ? -1.829 -2.789 -5.472 1.00 95.06 223 LEU A N 1
ATOM 1690 C CA . LEU A 1 223 ? -1.411 -1.402 -5.406 1.00 95.06 223 LEU A CA 1
ATOM 1691 C C . LEU A 1 223 ? -0.980 -0.886 -6.775 1.00 95.06 223 LEU A C 1
ATOM 1693 O O . LEU A 1 223 ? -0.401 -1.629 -7.572 1.00 95.06 223 LEU A O 1
ATOM 1697 N N . ASP A 1 224 ? -1.241 0.395 -6.982 1.00 94.50 224 ASP A N 1
ATOM 1698 C CA . ASP A 1 224 ? -0.859 1.180 -8.152 1.00 94.50 224 ASP A CA 1
ATOM 1699 C C . ASP A 1 224 ? -0.424 2.574 -7.687 1.00 94.50 224 ASP A C 1
ATOM 1701 O O . ASP A 1 224 ? -0.907 3.044 -6.644 1.00 94.50 224 ASP A O 1
ATOM 1705 N N . ASP A 1 225 ? 0.486 3.227 -8.406 1.00 95.94 225 ASP A N 1
ATOM 1706 C CA . ASP A 1 225 ? 0.800 4.632 -8.172 1.00 95.94 225 ASP A CA 1
ATOM 1707 C C . ASP A 1 225 ? 0.075 5.558 -9.143 1.00 95.94 225 ASP A C 1
ATOM 1709 O O . ASP A 1 225 ? -0.111 5.275 -10.315 1.00 95.94 225 ASP A O 1
ATOM 1713 N N . VAL A 1 226 ? -0.401 6.683 -8.614 1.00 95.69 226 VAL A N 1
ATOM 1714 C CA . VAL A 1 226 ? -1.176 7.676 -9.360 1.00 95.69 226 VAL A CA 1
ATOM 1715 C C . VAL A 1 226 ? -0.696 9.071 -8.972 1.00 95.69 226 VAL A C 1
ATOM 1717 O O . VAL A 1 226 ? -0.106 9.299 -7.905 1.00 95.69 226 VAL A O 1
ATOM 1720 N N . GLU A 1 227 ? -0.921 10.043 -9.847 1.00 96.44 227 GLU A N 1
ATOM 1721 C CA . GLU A 1 227 ? -0.656 11.443 -9.574 1.00 96.44 227 GLU A CA 1
ATOM 1722 C C . GLU A 1 227 ? -1.523 11.918 -8.407 1.00 96.44 227 GLU A C 1
ATOM 1724 O O . GLU A 1 227 ? -2.747 11.823 -8.438 1.00 96.44 227 GLU A O 1
ATOM 1729 N N . CYS A 1 228 ? -0.908 12.497 -7.376 1.00 97.69 228 CYS A N 1
ATOM 1730 C CA . CYS A 1 228 ? -1.618 12.909 -6.158 1.00 97.69 228 CYS A CA 1
ATOM 1731 C C . CYS A 1 228 ? -2.752 13.926 -6.404 1.00 97.69 228 CYS A C 1
ATOM 1733 O O . CYS A 1 228 ? -3.650 14.081 -5.574 1.00 97.69 228 CYS A O 1
ATOM 1735 N N . TYR A 1 229 ? -2.707 14.633 -7.539 1.00 96.62 229 TYR A N 1
ATOM 1736 C CA . TYR A 1 229 ? -3.713 15.604 -7.962 1.00 96.62 229 TYR A CA 1
ATOM 1737 C C . TYR A 1 229 ? -4.862 14.999 -8.784 1.00 96.62 229 TYR A C 1
ATOM 1739 O O . TYR A 1 229 ? -5.803 15.731 -9.115 1.00 96.62 229 TYR A O 1
ATOM 1747 N N . ALA A 1 230 ? -4.809 13.704 -9.118 1.00 96.69 230 ALA A N 1
ATOM 1748 C CA . ALA A 1 230 ? -5.924 12.989 -9.723 1.00 96.69 230 ALA A CA 1
ATOM 1749 C C . ALA A 1 230 ? -7.134 13.004 -8.779 1.00 96.69 230 ALA A C 1
ATOM 1751 O O . ALA A 1 230 ? -6.995 13.078 -7.561 1.00 96.69 230 ALA A O 1
ATOM 1752 N N . THR A 1 231 ? -8.346 12.959 -9.328 1.00 97.50 231 THR A N 1
ATOM 1753 C CA . THR A 1 231 ? -9.566 12.875 -8.512 1.00 97.50 231 THR A CA 1
ATOM 1754 C C . THR A 1 231 ? -10.082 11.449 -8.537 1.00 97.50 231 THR A C 1
ATOM 1756 O O . THR A 1 231 ? -10.504 10.972 -9.588 1.00 97.50 231 THR A O 1
ATOM 1759 N N . LEU A 1 232 ? -10.074 10.786 -7.381 1.00 96.12 232 LEU A N 1
ATOM 1760 C CA . LEU A 1 232 ? -10.643 9.450 -7.207 1.00 96.12 232 LEU A CA 1
ATOM 1761 C C . LEU A 1 232 ? -11.926 9.535 -6.392 1.00 96.12 232 LEU A C 1
ATOM 1763 O O . LEU A 1 232 ? -12.116 10.461 -5.605 1.00 96.12 232 LEU A O 1
ATOM 1767 N N . ASN A 1 233 ? -12.811 8.560 -6.580 1.00 94.31 233 ASN A N 1
ATOM 1768 C CA . ASN A 1 233 ? -14.125 8.539 -5.942 1.00 94.31 233 ASN A CA 1
ATOM 1769 C C . ASN A 1 233 ? -14.175 7.674 -4.679 1.00 94.31 233 ASN A C 1
ATOM 1771 O O . ASN A 1 233 ? -15.232 7.602 -4.059 1.00 94.31 233 ASN A O 1
ATOM 1775 N N . THR A 1 234 ? -13.079 7.020 -4.291 1.00 95.19 234 THR A N 1
ATOM 1776 C CA . THR A 1 234 ? -13.016 6.231 -3.061 1.00 95.19 234 THR A CA 1
ATOM 1777 C C . THR A 1 234 ? -11.711 6.445 -2.315 1.00 95.19 234 THR A C 1
ATOM 1779 O O . THR A 1 234 ? -10.681 6.785 -2.895 1.00 95.19 234 THR A O 1
ATOM 1782 N N . TYR A 1 235 ? -11.771 6.279 -0.999 1.00 96.75 235 TYR A N 1
ATOM 1783 C CA . TYR A 1 235 ? -10.618 6.385 -0.117 1.00 96.75 235 TYR A CA 1
ATOM 1784 C C . TYR A 1 235 ? -10.850 5.582 1.162 1.00 96.75 235 TYR A C 1
ATOM 1786 O O . TYR A 1 235 ? -11.993 5.343 1.570 1.00 96.75 235 TYR A O 1
ATOM 1794 N N . LEU A 1 236 ? -9.756 5.146 1.783 1.00 95.94 236 LEU A N 1
ATOM 1795 C CA . LEU A 1 236 ? -9.785 4.312 2.977 1.00 95.94 236 LEU A CA 1
ATOM 1796 C C . LEU A 1 236 ? -9.135 5.035 4.153 1.00 95.94 236 LEU A C 1
ATOM 1798 O O . LEU A 1 236 ? -7.937 5.306 4.136 1.00 95.94 236 LEU A O 1
ATOM 1802 N N . CYS A 1 237 ? -9.911 5.286 5.202 1.00 94.56 237 CYS A N 1
ATOM 1803 C CA . CYS A 1 237 ? -9.400 5.832 6.451 1.00 94.56 237 CYS A CA 1
ATOM 1804 C C . CYS A 1 237 ? -9.174 4.717 7.474 1.00 94.56 237 CYS A C 1
ATOM 1806 O O . CYS A 1 237 ? -10.023 3.840 7.637 1.00 94.56 237 CYS A O 1
ATOM 1808 N N . GLY A 1 238 ? -8.068 4.783 8.205 1.00 88.81 238 GLY A N 1
ATOM 1809 C CA . GLY A 1 238 ? -7.755 3.896 9.321 1.00 88.81 238 GLY A CA 1
ATOM 1810 C C . GLY A 1 238 ? -7.509 4.700 10.591 1.00 88.81 238 GLY A C 1
ATOM 1811 O O . GLY A 1 238 ? -6.894 5.770 10.550 1.00 88.81 238 GLY A O 1
ATOM 1812 N N . LYS A 1 239 ? -8.013 4.207 11.726 1.00 63.78 239 LYS A N 1
ATOM 1813 C CA . LYS A 1 239 ? -7.669 4.754 13.045 1.00 63.78 239 LYS A CA 1
ATOM 1814 C C . LYS A 1 239 ? -6.621 3.897 13.727 1.00 63.78 239 LYS A C 1
ATOM 1816 O O . LYS A 1 239 ? -6.615 2.674 13.621 1.00 63.78 239 LYS A O 1
ATOM 1821 N N . VAL A 1 240 ? -5.785 4.580 14.491 1.00 59.19 240 VAL A N 1
ATOM 1822 C CA . VAL A 1 240 ? -4.929 3.985 15.510 1.00 59.19 240 VAL A CA 1
ATOM 1823 C C . VAL A 1 240 ? -5.800 3.157 16.456 1.00 59.19 240 VAL A C 1
ATOM 1825 O O . VAL A 1 240 ? -6.771 3.700 16.991 1.00 59.19 240 VAL A O 1
ATOM 1828 N N . PRO A 1 241 ? -5.494 1.876 16.705 1.00 48.84 241 PRO A N 1
ATOM 1829 C CA . PRO A 1 241 ? -5.937 1.231 17.928 1.00 48.84 241 PRO A CA 1
ATOM 1830 C C . PRO A 1 241 ? -5.316 1.995 19.098 1.00 48.84 241 PRO A C 1
ATOM 1832 O O . PRO A 1 241 ? -4.093 1.984 19.238 1.00 48.84 241 PRO A O 1
ATOM 1835 N N . ASN A 1 242 ? -6.139 2.699 19.879 1.00 40.72 242 ASN A N 1
ATOM 1836 C CA . ASN A 1 242 ? -5.711 3.239 21.1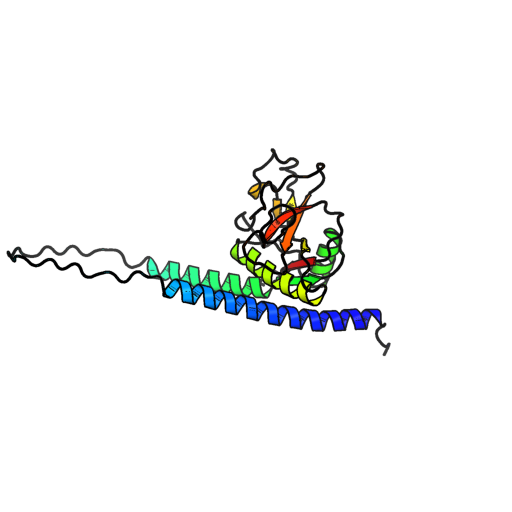73 1.00 40.72 242 ASN A CA 1
ATOM 1837 C C . ASN A 1 242 ? -5.162 2.129 22.076 1.00 40.72 242 ASN A C 1
ATOM 1839 O O . ASN A 1 242 ? -5.720 1.005 22.025 1.00 40.72 242 ASN A O 1
#

pLDDT: mean 75.97, std 19.36, range [37.88, 98.31]

Mean predicted aligned error: 14.76 Å

Foldseek 3Di:
DDDDDPVVVVVVVQVVVQVVLLVVLLVVLVVVVVVVVVVVVVPDDDDDDDDDDDDDDDDDDDDDDDPDDPPPPVVVVVVVVVVVVLNLQLVFKGKAFAWDFLVRLQVVLVVVVWGFAADQALSSLLSSLSSNLSRCCVVPNQDKFKAFGQKFFDPQQQAPPSDPQQNRIDGPRVPHDHRNLQAAFPCPPHCVVSAFTTKIFIHGNPDQDDPPPDDPRDHGSHMYTDHSRHITGMTMTTHDPD